Protein AF-A0A5A5T6P3-F1 (afdb_monomer)

Radius of gyration: 18.62 Å; Cα contacts (8 Å, |Δi|>4): 612; chains: 1; bounding box: 55×41×53 Å

Structure (mmCIF, N/CA/C/O backbone):
data_AF-A0A5A5T6P3-F1
#
_entry.id   AF-A0A5A5T6P3-F1
#
loop_
_atom_site.group_PDB
_atom_site.id
_atom_site.type_symbol
_atom_site.label_atom_id
_atom_site.label_alt_id
_atom_site.label_comp_id
_atom_site.label_asym_id
_atom_site.label_entity_id
_atom_site.label_seq_id
_atom_site.pdbx_PDB_ins_code
_atom_site.Cartn_x
_atom_site.Cartn_y
_atom_site.Cartn_z
_atom_site.occupancy
_atom_site.B_iso_or_equiv
_atom_site.auth_seq_id
_atom_site.auth_comp_id
_atom_site.auth_asym_id
_atom_site.auth_atom_id
_atom_site.pdbx_PDB_model_num
ATOM 1 N N . MET A 1 1 ? -34.343 -1.842 19.158 1.00 37.94 1 MET A N 1
ATOM 2 C CA . MET A 1 1 ? -33.139 -0.994 19.259 1.00 37.94 1 MET A CA 1
ATOM 3 C C . MET A 1 1 ? -31.953 -1.867 18.904 1.00 37.94 1 MET A C 1
ATOM 5 O O . MET A 1 1 ? -31.447 -2.575 19.762 1.00 37.94 1 MET A O 1
ATOM 9 N N . THR A 1 2 ? -31.594 -1.934 17.624 1.00 40.88 2 THR A N 1
ATOM 10 C CA . THR A 1 2 ? -30.352 -2.593 17.212 1.00 40.88 2 THR A CA 1
ATOM 11 C C . THR A 1 2 ? -29.213 -1.732 17.736 1.00 40.88 2 THR A C 1
ATOM 13 O O . THR A 1 2 ? -29.054 -0.588 17.324 1.00 40.88 2 THR A O 1
ATOM 16 N N . SER A 1 3 ? -28.491 -2.251 18.723 1.00 40.12 3 SER A N 1
ATOM 17 C CA . SER A 1 3 ? -27.231 -1.693 19.198 1.00 40.12 3 SER A CA 1
ATOM 18 C C . SER A 1 3 ? -26.258 -1.663 18.017 1.00 40.12 3 SER A C 1
ATOM 20 O O . SER A 1 3 ? -25.584 -2.658 17.759 1.00 40.12 3 SER A O 1
ATOM 22 N N . HIS A 1 4 ? -26.222 -0.573 17.249 1.00 56.44 4 HIS A N 1
ATOM 23 C CA . HIS A 1 4 ? -25.167 -0.364 16.264 1.00 56.44 4 HIS A CA 1
ATOM 24 C C . HIS A 1 4 ? -23.883 -0.101 17.039 1.00 56.44 4 HIS A C 1
ATOM 26 O O . HIS A 1 4 ? -23.640 1.012 17.502 1.00 56.44 4 HIS A O 1
ATOM 32 N N . MET A 1 5 ? -23.098 -1.161 17.240 1.00 64.12 5 MET A N 1
ATOM 33 C CA . MET A 1 5 ? -21.708 -0.994 17.638 1.00 64.12 5 MET A CA 1
ATOM 34 C C . MET A 1 5 ? -21.037 -0.082 16.602 1.00 64.12 5 MET A C 1
ATOM 36 O O . MET A 1 5 ? -21.328 -0.221 15.409 1.00 64.12 5 MET A O 1
ATOM 40 N N . PRO A 1 6 ? -20.193 0.870 17.032 1.00 75.31 6 PRO A N 1
ATOM 41 C CA . PRO A 1 6 ? -19.470 1.717 16.096 1.00 75.31 6 PRO A CA 1
ATOM 42 C C . PRO A 1 6 ? -18.642 0.844 15.137 1.00 75.31 6 PRO A C 1
ATOM 44 O O . PRO A 1 6 ? -18.196 -0.234 15.542 1.00 75.31 6 PRO A O 1
ATOM 47 N N . PRO A 1 7 ? -18.421 1.283 13.883 1.00 87.19 7 PRO A N 1
ATOM 48 C CA . PRO A 1 7 ? -17.611 0.526 12.937 1.00 87.19 7 PRO A CA 1
ATOM 49 C C . PRO A 1 7 ? -16.228 0.264 13.524 1.00 87.19 7 PRO A C 1
ATOM 51 O O . PRO A 1 7 ? -15.665 1.147 14.190 1.00 87.19 7 PRO A O 1
ATOM 54 N N . ARG A 1 8 ? -15.677 -0.918 13.232 1.00 94.69 8 ARG A N 1
ATOM 55 C CA . ARG A 1 8 ? -14.284 -1.237 13.549 1.00 94.69 8 ARG A CA 1
ATOM 56 C C . ARG A 1 8 ? -13.367 -0.219 12.883 1.00 94.69 8 ARG A C 1
ATOM 58 O O . ARG A 1 8 ? -13.641 0.207 11.763 1.00 94.69 8 ARG A O 1
ATOM 65 N N . LEU A 1 9 ? -12.282 0.135 13.552 1.00 97.81 9 LEU A N 1
ATOM 66 C CA . LEU A 1 9 ? -11.149 0.843 12.985 1.00 97.81 9 LEU A CA 1
ATOM 67 C C . LEU A 1 9 ? -10.056 -0.173 12.637 1.00 97.81 9 LEU A C 1
ATOM 69 O O . LEU A 1 9 ? -9.441 -0.758 13.532 1.00 97.81 9 LEU A O 1
ATOM 73 N N . ILE A 1 10 ? -9.816 -0.365 11.340 1.00 98.19 10 ILE A N 1
ATOM 74 C CA . ILE A 1 10 ? -8.764 -1.240 10.822 1.00 98.19 10 ILE A CA 1
ATOM 75 C C . ILE A 1 10 ? -7.684 -0.391 10.153 1.00 98.19 10 ILE A C 1
ATOM 77 O O . ILE A 1 10 ? -7.946 0.285 9.162 1.00 98.19 10 ILE A O 1
ATOM 81 N N . ASP A 1 11 ? -6.463 -0.458 10.679 1.00 98.25 11 ASP A N 1
ATOM 82 C CA . ASP A 1 11 ? -5.291 0.191 10.090 1.00 98.25 11 ASP A CA 1
ATOM 83 C C . ASP A 1 11 ? -4.689 -0.692 8.985 1.00 98.25 11 ASP A C 1
ATOM 85 O O . ASP A 1 11 ? -4.072 -1.719 9.271 1.00 98.25 11 ASP A O 1
ATOM 89 N N . PHE A 1 12 ? -4.896 -0.324 7.718 1.00 98.12 12 PHE A N 1
ATOM 90 C CA . PHE A 1 12 ? -4.436 -1.081 6.549 1.00 98.12 12 PHE A CA 1
ATOM 91 C C . PHE A 1 12 ? -2.919 -1.007 6.328 1.00 98.12 12 PHE A C 1
ATOM 93 O O . PHE A 1 12 ? -2.341 -1.897 5.709 1.00 98.12 12 PHE A O 1
ATOM 100 N N . HIS A 1 13 ? -2.260 0.047 6.806 1.00 97.38 13 HIS A N 1
ATOM 101 C CA . HIS A 1 13 ? -0.841 0.267 6.546 1.00 97.38 13 HIS A CA 1
ATOM 102 C C . HIS A 1 13 ? -0.091 0.307 7.866 1.00 97.38 13 HIS A C 1
ATOM 104 O O . HIS A 1 13 ? 0.065 1.361 8.482 1.00 97.38 13 HIS A O 1
ATOM 110 N N . SER A 1 14 ? 0.377 -0.860 8.301 1.00 95.12 14 SER A N 1
ATOM 111 C CA . SER A 1 14 ? 1.149 -0.975 9.525 1.00 95.12 14 SER A CA 1
ATOM 112 C C . SER A 1 14 ? 2.144 -2.133 9.476 1.00 95.12 14 SER A C 1
ATOM 114 O O . SER A 1 14 ? 1.905 -3.186 8.890 1.00 95.12 14 SER A O 1
ATOM 116 N N . HIS A 1 15 ? 3.280 -1.945 10.144 1.00 93.94 15 HIS A N 1
ATOM 117 C CA . HIS A 1 15 ? 4.427 -2.841 10.029 1.00 93.94 15 HIS A CA 1
ATOM 118 C C . HIS A 1 15 ? 4.704 -3.599 11.319 1.00 93.94 15 HIS A C 1
ATOM 120 O O . HIS A 1 15 ? 4.421 -3.127 12.425 1.00 93.94 15 HIS A O 1
ATOM 126 N N . TYR A 1 16 ? 5.258 -4.792 11.172 1.00 92.38 16 TYR A N 1
ATOM 127 C CA . TYR A 1 16 ? 5.824 -5.591 12.253 1.00 92.38 16 TYR A CA 1
ATOM 128 C C . TYR A 1 16 ? 6.929 -6.469 11.666 1.00 92.38 16 TYR A C 1
ATOM 130 O O . TYR A 1 16 ? 6.789 -6.933 10.536 1.00 92.38 16 TYR A O 1
ATOM 138 N N . TYR A 1 17 ? 7.997 -6.691 12.428 1.00 86.19 17 TYR A N 1
ATOM 139 C CA . TYR A 1 17 ? 9.078 -7.610 12.085 1.00 86.19 17 TYR A CA 1
ATOM 140 C C . TYR A 1 17 ? 9.363 -8.504 13.282 1.00 86.19 17 TYR A C 1
ATOM 142 O O . TYR A 1 17 ? 9.654 -8.002 14.355 1.00 86.19 17 TYR A O 1
ATOM 150 N N . ASP A 1 18 ? 9.327 -9.820 13.133 1.00 80.12 18 ASP A N 1
ATOM 151 C CA . ASP A 1 18 ? 9.833 -10.694 14.196 1.00 80.12 18 ASP A CA 1
ATOM 152 C C . ASP A 1 18 ? 11.352 -10.841 14.018 1.00 80.12 18 ASP A C 1
ATOM 154 O O . ASP A 1 18 ? 11.846 -11.109 12.918 1.00 80.12 18 ASP A O 1
ATOM 158 N N . GLU A 1 19 ? 12.111 -10.708 15.102 1.00 71.62 19 GLU A N 1
ATOM 159 C CA . GLU A 1 19 ? 13.571 -10.882 15.080 1.00 71.62 19 GLU A CA 1
ATOM 160 C C . GLU A 1 19 ? 13.987 -12.318 14.715 1.00 71.62 19 GLU A C 1
ATOM 162 O O . GLU A 1 19 ? 15.120 -12.563 14.304 1.00 71.62 19 GLU A O 1
ATOM 167 N N . GLY A 1 20 ? 13.071 -13.284 14.823 1.00 71.56 20 GLY A N 1
ATOM 168 C CA . GLY A 1 20 ? 13.250 -14.654 14.365 1.00 71.56 20 GLY A CA 1
ATOM 169 C C . GLY A 1 20 ? 13.017 -14.857 12.864 1.00 71.56 20 GLY A C 1
ATOM 170 O O . GLY A 1 20 ? 13.240 -15.976 12.374 1.00 71.56 20 GLY A O 1
ATOM 171 N N . TRP A 1 21 ? 12.559 -13.839 12.120 1.00 70.50 21 TRP A N 1
ATOM 172 C CA . TRP A 1 21 ? 12.280 -13.978 10.686 1.00 70.50 21 TRP A CA 1
ATOM 173 C C . TRP A 1 21 ? 13.539 -14.202 9.872 1.00 70.50 21 TRP A C 1
ATOM 175 O O . TRP A 1 21 ? 13.674 -15.192 9.151 1.00 70.50 21 TRP A O 1
ATOM 185 N N . LEU A 1 22 ? 14.507 -13.330 10.093 1.00 64.62 22 LEU A N 1
ATOM 186 C CA . LEU A 1 22 ? 15.854 -13.381 9.556 1.00 64.62 22 LEU A CA 1
ATOM 187 C C . LEU A 1 22 ? 16.783 -12.808 10.628 1.00 64.62 22 LEU A C 1
ATOM 189 O O . LEU A 1 22 ? 16.308 -12.076 11.493 1.00 64.62 22 LEU A O 1
ATOM 193 N N . PRO A 1 23 ? 18.100 -13.070 10.588 1.00 64.38 23 PRO A N 1
ATOM 194 C CA . PRO A 1 23 ? 19.049 -12.279 11.360 1.00 64.38 23 PRO A CA 1
ATOM 195 C C . PRO A 1 23 ? 19.108 -10.865 10.757 1.00 64.38 23 PRO A C 1
ATOM 197 O O . PRO A 1 23 ? 20.087 -10.504 10.111 1.00 64.38 23 PRO A O 1
ATOM 200 N N . ILE A 1 24 ? 18.027 -10.092 10.896 1.00 65.44 24 ILE A N 1
ATOM 201 C CA . ILE A 1 24 ? 17.966 -8.694 10.488 1.00 65.44 24 ILE A CA 1
ATOM 202 C C . ILE A 1 24 ? 18.669 -7.930 11.602 1.00 65.44 24 ILE A C 1
ATOM 204 O O . ILE A 1 24 ? 18.138 -7.862 12.715 1.00 65.44 24 ILE A O 1
ATOM 208 N N . PRO A 1 25 ? 19.882 -7.401 11.371 1.00 65.31 25 PRO A N 1
ATOM 209 C CA . PRO A 1 25 ? 20.496 -6.559 12.375 1.00 65.31 25 PRO A CA 1
ATOM 210 C C . PRO A 1 25 ? 19.582 -5.347 12.600 1.00 65.31 25 PRO A C 1
ATOM 212 O O . PRO A 1 25 ? 19.069 -4.794 11.621 1.00 65.31 25 PRO A O 1
ATOM 215 N N . PRO A 1 26 ? 19.394 -4.900 13.854 1.00 71.94 26 PRO A N 1
ATOM 216 C CA . PRO A 1 26 ? 18.682 -3.664 14.115 1.00 71.94 26 PRO A CA 1
ATOM 217 C C . PRO A 1 26 ? 19.263 -2.535 13.251 1.00 71.94 26 PRO A C 1
ATOM 219 O O . PRO A 1 26 ? 20.492 -2.388 13.191 1.00 71.94 26 PRO A O 1
ATOM 222 N N . PRO A 1 27 ? 18.421 -1.736 12.575 1.00 74.38 27 PRO A N 1
ATOM 223 C CA . PRO A 1 27 ? 18.893 -0.647 11.752 1.00 74.38 27 PRO A CA 1
ATOM 224 C C . PRO A 1 27 ? 19.671 0.329 12.629 1.00 74.38 27 PRO A C 1
ATOM 226 O O . PRO A 1 27 ? 19.186 0.808 13.655 1.00 74.38 27 PRO A O 1
ATOM 229 N N . LEU A 1 28 ? 20.904 0.616 12.223 1.00 67.88 28 LEU A N 1
ATOM 230 C CA . LEU A 1 28 ? 21.778 1.531 12.944 1.00 67.88 28 LEU A CA 1
ATOM 231 C C . LEU A 1 28 ? 21.428 2.991 12.612 1.00 67.88 28 LEU A C 1
ATOM 233 O O . LEU A 1 28 ? 20.961 3.315 11.518 1.00 67.88 28 LEU A O 1
ATOM 237 N N . GLY A 1 29 ? 21.714 3.898 13.547 1.00 72.75 29 GLY A N 1
ATOM 238 C CA . GLY A 1 29 ? 21.633 5.345 13.331 1.00 72.75 29 GLY A CA 1
ATOM 239 C C . GLY A 1 29 ? 20.343 5.999 13.834 1.00 72.75 29 GLY A C 1
ATOM 240 O O . GLY A 1 29 ? 19.756 5.579 14.825 1.00 72.75 29 GLY A O 1
ATOM 241 N N . THR A 1 30 ? 19.943 7.099 13.190 1.00 71.88 30 THR A N 1
ATOM 242 C CA . THR A 1 30 ? 18.867 8.000 13.655 1.00 71.88 30 THR A CA 1
ATOM 243 C C . THR A 1 30 ? 17.645 8.029 12.733 1.00 71.88 30 THR A C 1
ATOM 245 O O . THR A 1 30 ? 16.811 8.931 12.853 1.00 71.88 30 THR A O 1
ATOM 248 N N . SER A 1 31 ? 17.531 7.061 11.818 1.00 76.81 31 SER A N 1
ATOM 249 C CA . SER A 1 31 ? 16.391 6.942 10.905 1.00 76.81 31 SER A CA 1
ATOM 250 C C . SER A 1 31 ? 15.085 6.670 11.663 1.00 76.81 31 SER A C 1
ATOM 252 O O . SER A 1 31 ? 15.097 6.185 12.796 1.00 76.81 31 SER A O 1
ATOM 254 N N . ASN A 1 32 ? 13.938 6.956 11.036 1.00 80.00 32 ASN A N 1
ATOM 255 C CA . ASN A 1 32 ? 12.636 6.629 11.630 1.00 80.00 32 ASN A CA 1
ATOM 256 C C . ASN A 1 32 ? 12.500 5.120 11.883 1.00 80.00 32 ASN A C 1
ATOM 258 O O . ASN A 1 32 ? 12.009 4.733 12.936 1.00 80.00 32 ASN A O 1
ATOM 262 N N . LEU A 1 33 ? 13.019 4.282 10.978 1.00 82.25 33 LEU A N 1
ATOM 263 C CA . LEU A 1 33 ? 13.036 2.828 11.146 1.00 82.25 33 LEU A CA 1
ATOM 264 C C . LEU A 1 33 ? 13.859 2.405 12.375 1.00 82.25 33 LEU A C 1
ATOM 266 O O . LEU A 1 33 ? 13.379 1.620 13.183 1.00 82.25 33 LEU A O 1
ATOM 270 N N . ALA A 1 34 ? 15.056 2.975 12.565 1.00 83.69 34 ALA A N 1
ATOM 271 C CA . ALA A 1 34 ? 15.899 2.706 13.735 1.00 83.69 34 ALA A CA 1
ATOM 272 C C . ALA A 1 34 ? 15.213 3.106 15.050 1.00 83.69 34 ALA A C 1
ATOM 274 O O . ALA A 1 34 ? 15.263 2.372 16.032 1.00 83.69 34 ALA A O 1
ATOM 275 N N . ARG A 1 35 ? 14.520 4.252 15.065 1.00 86.31 35 ARG A N 1
ATOM 276 C CA . ARG A 1 35 ? 13.754 4.714 16.235 1.00 86.31 35 ARG A CA 1
ATOM 277 C C . ARG A 1 35 ? 12.534 3.843 16.522 1.00 86.31 35 ARG A C 1
ATOM 279 O O . ARG A 1 35 ? 12.199 3.645 17.684 1.00 86.31 35 ARG A O 1
ATOM 286 N N . ALA A 1 36 ? 11.877 3.355 15.474 1.00 8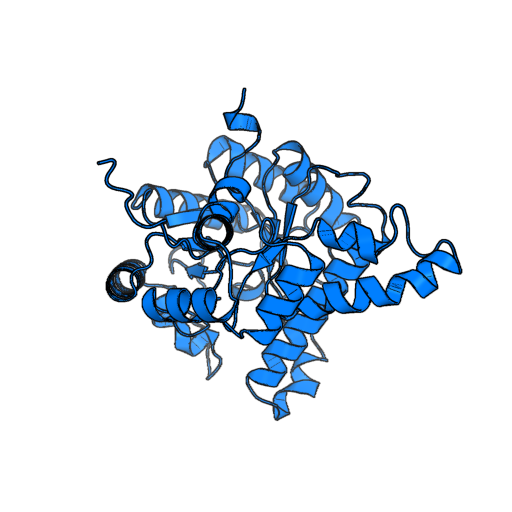9.19 36 ALA A N 1
ATOM 287 C CA . ALA A 1 36 ? 10.704 2.500 15.575 1.00 89.19 36 ALA A CA 1
ATOM 288 C C . ALA A 1 36 ? 11.054 1.044 15.911 1.00 89.19 36 ALA A C 1
ATOM 290 O O . ALA A 1 36 ? 10.168 0.318 16.350 1.00 89.19 36 ALA A O 1
ATOM 291 N N . TRP A 1 37 ? 12.316 0.625 15.738 1.00 89.19 37 TRP A N 1
ATOM 292 C CA . TRP A 1 37 ? 12.744 -0.771 15.859 1.00 89.19 37 TRP A CA 1
ATOM 293 C C . TRP A 1 37 ? 12.245 -1.491 17.122 1.00 89.19 37 TRP A C 1
ATOM 295 O O . TRP A 1 37 ? 11.656 -2.556 16.968 1.00 89.19 37 TRP A O 1
ATOM 305 N N . PRO A 1 38 ? 12.351 -0.916 18.341 1.00 90.12 38 PRO A N 1
ATOM 306 C CA . PRO A 1 38 ? 11.873 -1.599 19.546 1.00 90.12 38 PRO A CA 1
ATOM 307 C C . PRO A 1 38 ? 10.377 -1.926 19.514 1.00 90.12 38 PRO A C 1
ATOM 309 O O . PRO A 1 38 ? 9.959 -2.947 20.040 1.00 90.12 38 PRO A O 1
ATOM 312 N N . LEU A 1 39 ? 9.562 -1.062 18.900 1.00 92.06 39 LEU A N 1
ATOM 313 C CA . LEU A 1 39 ? 8.125 -1.292 18.761 1.00 92.06 39 LEU A CA 1
ATOM 314 C C . LEU A 1 39 ? 7.804 -2.124 17.516 1.00 92.06 39 LEU A C 1
ATOM 316 O O . LEU A 1 39 ? 6.808 -2.834 17.495 1.00 92.06 39 LEU A O 1
ATOM 320 N N . LEU A 1 40 ? 8.633 -2.054 16.474 1.00 91.00 40 LEU A N 1
ATOM 321 C CA . LEU A 1 40 ? 8.507 -2.880 15.275 1.00 91.00 40 LEU A CA 1
ATOM 322 C C . LEU A 1 40 ? 8.665 -4.368 15.565 1.00 91.00 40 LEU A C 1
ATOM 324 O O . LEU A 1 40 ? 8.060 -5.153 14.842 1.00 91.00 40 LEU A O 1
ATOM 328 N N . THR A 1 41 ? 9.443 -4.728 16.587 1.00 91.38 41 THR A N 1
ATOM 329 C CA . THR A 1 41 ? 9.732 -6.123 16.930 1.00 91.38 41 THR A CA 1
ATOM 330 C C . THR A 1 41 ? 8.973 -6.667 18.137 1.00 91.38 41 THR A C 1
ATOM 332 O O . THR A 1 41 ? 9.031 -7.865 18.416 1.00 91.38 41 THR A O 1
ATOM 335 N N . ASP A 1 42 ? 8.153 -5.840 18.788 1.00 93.62 42 ASP A N 1
ATOM 336 C CA . ASP A 1 42 ? 7.360 -6.216 19.962 1.00 93.62 42 ASP A CA 1
ATOM 337 C C . ASP A 1 42 ? 5.851 -6.169 19.666 1.00 93.62 42 ASP A C 1
ATOM 339 O O . ASP A 1 42 ? 5.208 -5.117 19.727 1.00 93.62 42 ASP A O 1
ATOM 343 N N . ILE A 1 43 ? 5.270 -7.329 19.337 1.00 94.88 43 ILE A N 1
ATOM 344 C CA . ILE A 1 43 ? 3.848 -7.415 18.981 1.00 94.88 43 ILE A CA 1
ATOM 345 C C . ILE A 1 43 ? 2.932 -7.165 20.183 1.00 94.88 43 ILE A C 1
ATOM 347 O O . ILE A 1 43 ? 1.863 -6.585 20.019 1.00 94.88 43 ILE A O 1
ATOM 351 N N . GLU A 1 44 ? 3.347 -7.537 21.394 1.00 95.94 44 GLU A N 1
ATOM 352 C CA . GLU A 1 44 ? 2.551 -7.316 22.604 1.00 95.94 44 GLU A CA 1
ATOM 353 C C . GLU A 1 44 ? 2.474 -5.824 22.929 1.00 95.94 44 GLU A C 1
ATOM 355 O O . GLU A 1 44 ? 1.393 -5.294 23.197 1.00 95.94 44 GLU A O 1
ATOM 360 N N . ALA A 1 45 ? 3.604 -5.114 22.830 1.00 96.50 45 ALA A N 1
ATOM 361 C CA . ALA A 1 45 ? 3.632 -3.663 22.972 1.00 96.50 45 ALA A CA 1
ATOM 362 C C . ALA A 1 45 ? 2.779 -2.978 21.897 1.00 96.50 45 ALA A C 1
ATOM 364 O O . ALA A 1 45 ? 2.080 -2.003 22.195 1.00 96.50 45 ALA A O 1
ATOM 365 N N . GLN A 1 46 ? 2.784 -3.498 20.665 1.00 97.12 46 GLN A N 1
ATOM 366 C CA . GLN A 1 46 ? 1.900 -2.999 19.620 1.00 97.12 46 GLN A CA 1
ATOM 367 C C . GLN A 1 46 ? 0.417 -3.211 19.967 1.00 97.12 46 GLN A C 1
ATOM 369 O O . GLN A 1 46 ? -0.361 -2.257 19.927 1.00 97.12 46 GLN A O 1
ATOM 374 N N . LEU A 1 47 ? 0.016 -4.420 20.361 1.00 97.62 47 LEU A N 1
ATOM 375 C CA . LEU A 1 47 ? -1.370 -4.724 20.733 1.00 97.62 47 LEU A CA 1
ATOM 376 C C . LEU A 1 47 ? -1.845 -3.863 21.916 1.00 97.62 47 LEU A C 1
ATOM 378 O O . LEU A 1 47 ? -2.952 -3.322 21.879 1.00 97.62 47 LEU A O 1
ATOM 382 N N . ALA A 1 48 ? -0.995 -3.655 22.925 1.00 97.88 48 ALA A N 1
ATOM 383 C CA . ALA A 1 48 ? -1.291 -2.771 24.051 1.00 97.88 48 ALA A CA 1
ATOM 384 C C . ALA A 1 48 ? -1.466 -1.304 23.613 1.00 97.88 48 ALA A C 1
ATOM 386 O O . ALA A 1 48 ? -2.388 -0.622 24.066 1.00 97.88 48 ALA A O 1
ATOM 387 N N . ALA A 1 49 ? -0.619 -0.810 22.704 1.00 97.75 49 ALA A N 1
ATOM 388 C CA . ALA A 1 49 ? -0.745 0.540 22.158 1.00 97.75 49 ALA A CA 1
ATOM 389 C C . ALA A 1 49 ? -2.014 0.708 21.304 1.00 97.75 49 ALA A C 1
ATOM 391 O O . ALA A 1 49 ? -2.681 1.740 21.403 1.00 97.75 49 ALA A O 1
ATOM 392 N N . MET A 1 50 ? -2.374 -0.304 20.508 1.00 98.00 50 MET A N 1
ATOM 393 C CA . MET A 1 50 ? -3.615 -0.335 19.726 1.00 98.00 50 MET A CA 1
ATOM 394 C C . MET A 1 50 ? -4.849 -0.264 20.626 1.00 98.00 50 MET A C 1
ATOM 396 O O . MET A 1 50 ? -5.768 0.494 20.327 1.00 98.00 50 MET A O 1
ATOM 400 N N . GLU A 1 51 ? -4.853 -0.998 21.741 1.00 97.75 51 GLU A N 1
ATOM 401 C CA . GLU A 1 51 ? -5.936 -0.966 22.728 1.00 97.75 51 GLU A CA 1
ATOM 402 C C . GLU A 1 51 ? -6.153 0.449 23.280 1.00 97.75 51 GLU A C 1
ATOM 404 O O . GLU A 1 51 ? -7.260 0.984 23.235 1.00 97.75 51 GLU A O 1
ATOM 409 N N . VAL A 1 52 ? -5.075 1.110 23.713 1.00 97.81 52 VAL A N 1
ATOM 410 C CA . VAL A 1 52 ? -5.130 2.493 24.215 1.00 97.81 52 VAL A CA 1
ATOM 411 C C . VAL A 1 52 ? -5.557 3.477 23.121 1.00 97.81 52 VAL A C 1
ATOM 413 O O . VAL A 1 52 ? -6.258 4.454 23.394 1.00 97.81 52 VAL A O 1
ATOM 416 N N . ALA A 1 53 ? -5.139 3.242 21.876 1.00 97.62 53 ALA A N 1
ATOM 417 C CA . ALA A 1 53 ? -5.476 4.090 20.741 1.00 97.62 53 ALA A CA 1
ATOM 418 C C . ALA A 1 53 ? -6.897 3.862 20.201 1.00 97.62 53 ALA A C 1
ATOM 420 O O . ALA A 1 53 ? -7.375 4.709 19.445 1.00 97.62 53 ALA A O 1
ATOM 421 N N . GLY A 1 54 ? -7.576 2.775 20.580 1.00 97.56 54 GLY A N 1
ATOM 422 C CA . GLY A 1 54 ? -8.877 2.385 20.032 1.00 97.56 54 GLY A CA 1
ATOM 423 C C . GLY A 1 54 ? -8.799 1.835 18.603 1.00 97.56 54 GLY A C 1
ATOM 424 O O . GLY A 1 54 ? -9.697 2.091 17.805 1.00 97.56 54 GLY A O 1
ATOM 425 N N . ILE A 1 55 ? -7.705 1.147 18.261 1.00 98.19 55 ILE A N 1
ATOM 426 C CA . ILE A 1 55 ? -7.517 0.467 16.972 1.00 98.19 55 ILE A CA 1
ATOM 427 C C . ILE A 1 55 ? -7.931 -1.000 17.134 1.00 98.19 55 ILE A C 1
ATOM 429 O O . ILE A 1 55 ? -7.301 -1.766 17.874 1.00 98.19 55 ILE A O 1
ATOM 433 N N . ASP A 1 56 ? -8.985 -1.397 16.425 1.00 98.19 56 ASP A N 1
ATOM 434 C CA . ASP A 1 56 ? -9.579 -2.728 16.549 1.00 98.19 56 ASP A CA 1
ATOM 435 C C . ASP A 1 56 ? -8.720 -3.795 15.870 1.00 98.19 56 ASP A C 1
ATOM 437 O O . ASP A 1 56 ? -8.541 -4.880 16.418 1.00 98.19 56 ASP A O 1
ATOM 441 N N . ALA A 1 57 ? -8.152 -3.498 14.701 1.00 98.00 57 ALA A N 1
ATOM 442 C CA . ALA A 1 57 ? -7.206 -4.386 14.033 1.00 98.00 57 ALA A CA 1
ATOM 443 C C . ALA A 1 57 ? -6.195 -3.625 13.175 1.00 98.00 57 ALA A C 1
ATOM 445 O O . ALA A 1 57 ? -6.397 -2.462 12.828 1.00 98.00 57 ALA A O 1
ATOM 446 N N . LYS A 1 58 ? -5.114 -4.309 12.804 1.00 97.62 58 LYS A N 1
ATOM 447 C CA . LYS A 1 58 ? -4.153 -3.832 11.810 1.00 97.62 58 LYS A CA 1
ATOM 448 C C . LYS A 1 58 ? -3.865 -4.899 10.768 1.00 97.62 58 LYS A C 1
ATOM 450 O O . LYS A 1 58 ? -3.866 -6.092 11.074 1.00 97.62 58 LYS A O 1
ATOM 455 N N . VAL A 1 59 ? -3.574 -4.457 9.554 1.00 97.94 59 VAL A N 1
ATOM 456 C CA . VAL A 1 59 ? -2.964 -5.283 8.520 1.00 97.94 59 VAL A CA 1
ATOM 457 C C . VAL A 1 59 ? -1.457 -5.243 8.732 1.00 97.94 59 VAL A C 1
ATOM 459 O O . VAL A 1 59 ? -0.852 -4.177 8.773 1.00 97.94 59 VAL A O 1
ATOM 462 N N . VAL A 1 60 ? -0.868 -6.414 8.936 1.00 94.62 60 VAL A N 1
ATOM 463 C CA . VAL A 1 60 ? 0.564 -6.621 9.107 1.00 94.62 60 VAL A CA 1
ATOM 464 C C . VAL A 1 60 ? 1.193 -6.773 7.730 1.00 94.62 60 VAL A C 1
ATOM 466 O O . VAL A 1 60 ? 0.874 -7.713 6.999 1.00 94.62 60 VAL A O 1
ATOM 469 N N . SER A 1 61 ? 2.116 -5.868 7.415 1.00 89.56 61 SER A N 1
ATOM 470 C CA . SER A 1 61 ? 3.015 -5.963 6.266 1.00 89.56 61 SER A CA 1
ATOM 471 C C . SER A 1 61 ? 4.481 -5.899 6.689 1.00 89.56 61 SER A C 1
ATOM 473 O O . SER A 1 61 ? 4.821 -5.267 7.690 1.00 89.56 61 SER A O 1
ATOM 475 N N . ALA A 1 62 ? 5.354 -6.522 5.895 1.00 89.19 62 ALA A N 1
ATOM 476 C CA . ALA A 1 62 ? 6.802 -6.488 6.084 1.00 89.19 62 ALA A CA 1
ATOM 477 C C . ALA A 1 62 ? 7.521 -6.312 4.732 1.00 89.19 62 ALA A C 1
ATOM 479 O O . ALA A 1 62 ? 8.020 -7.291 4.184 1.00 89.19 62 ALA A O 1
ATOM 480 N N . PRO A 1 63 ? 7.521 -5.103 4.145 1.00 88.12 63 PRO A N 1
ATOM 481 C CA . PRO A 1 63 ? 8.050 -4.856 2.800 1.00 88.12 63 PRO A CA 1
ATOM 482 C C . PRO A 1 63 ? 9.510 -5.305 2.627 1.00 88.12 63 PRO A C 1
ATOM 484 O O . PRO A 1 63 ? 10.307 -5.211 3.553 1.00 88.12 63 PRO A O 1
ATOM 487 N N . VAL A 1 64 ? 9.902 -5.752 1.432 1.00 86.38 64 VAL A N 1
ATOM 488 C CA . VAL A 1 64 ? 11.264 -6.278 1.196 1.00 86.38 64 VAL A CA 1
ATOM 489 C C . VAL A 1 64 ? 12.329 -5.192 1.404 1.00 86.38 64 VAL A C 1
ATOM 491 O O . VAL A 1 64 ? 13.360 -5.443 2.031 1.00 86.38 64 VAL A O 1
ATOM 494 N N . SER A 1 65 ? 12.043 -3.963 0.973 1.00 84.38 65 SER A N 1
ATOM 495 C CA . SER A 1 65 ? 12.918 -2.788 1.076 1.00 84.38 65 SER A CA 1
ATOM 496 C C . SER A 1 65 ? 13.213 -2.303 2.498 1.00 84.38 65 SER A C 1
ATOM 498 O O . SER A 1 65 ? 14.034 -1.399 2.686 1.00 84.38 65 SER A O 1
ATOM 500 N N . THR A 1 66 ? 12.544 -2.851 3.512 1.00 81.75 66 THR A N 1
ATOM 501 C CA . THR A 1 66 ? 12.872 -2.593 4.922 1.00 81.75 66 THR A CA 1
ATOM 502 C C . THR A 1 66 ? 13.798 -3.658 5.508 1.00 81.75 66 THR A C 1
ATOM 504 O O . THR A 1 66 ? 14.349 -3.448 6.588 1.00 81.75 66 THR A O 1
ATOM 507 N N . ILE A 1 67 ? 14.000 -4.762 4.783 1.00 79.25 67 ILE A N 1
ATOM 508 C CA . ILE A 1 67 ? 14.867 -5.882 5.153 1.00 79.25 67 ILE A CA 1
ATOM 509 C C . ILE A 1 67 ? 16.201 -5.797 4.405 1.00 79.25 67 ILE A C 1
ATOM 511 O O . ILE A 1 67 ? 17.259 -5.946 5.014 1.00 79.25 67 ILE A O 1
ATOM 515 N N . VAL A 1 68 ? 16.154 -5.534 3.096 1.00 79.00 68 VAL A N 1
ATOM 516 C CA . VAL A 1 68 ? 17.331 -5.384 2.226 1.00 79.00 68 VAL A CA 1
ATOM 517 C C . VAL A 1 68 ? 17.262 -4.102 1.406 1.00 79.00 68 VAL A C 1
ATOM 519 O O . VAL A 1 68 ? 16.221 -3.453 1.305 1.00 79.00 68 VAL A O 1
ATOM 522 N N . SER A 1 69 ? 18.392 -3.718 0.811 1.00 79.44 69 SER A N 1
ATOM 523 C CA . SER A 1 69 ? 18.438 -2.582 -0.108 1.00 79.44 69 SER A CA 1
ATOM 524 C C . SER A 1 69 ? 17.520 -2.818 -1.324 1.00 79.44 69 SER A C 1
ATOM 526 O O . SER A 1 69 ? 17.482 -3.941 -1.823 1.00 79.44 69 SER A O 1
ATOM 528 N N . PRO A 1 70 ? 16.859 -1.789 -1.896 1.00 75.56 70 PRO A N 1
ATOM 529 C CA . PRO A 1 70 ? 16.000 -1.919 -3.089 1.00 75.56 70 PRO A CA 1
ATOM 530 C C . PRO A 1 70 ? 16.703 -2.383 -4.384 1.00 75.56 70 PRO A C 1
ATOM 532 O O . PRO A 1 70 ? 16.108 -2.382 -5.458 1.00 75.56 70 PRO A O 1
ATOM 535 N N . VAL A 1 71 ? 17.987 -2.730 -4.327 1.00 79.31 71 VAL A N 1
ATOM 536 C CA . VAL A 1 71 ? 18.747 -3.327 -5.440 1.00 79.31 71 VAL A CA 1
ATOM 537 C C . VAL A 1 71 ? 19.105 -4.793 -5.185 1.00 79.31 71 VAL A C 1
ATOM 539 O O . VAL A 1 71 ? 19.687 -5.442 -6.050 1.00 79.31 71 VAL A O 1
ATOM 542 N N . GLU A 1 72 ? 18.780 -5.311 -4.003 1.00 82.00 72 GLU A N 1
ATOM 543 C CA . GLU A 1 72 ? 19.059 -6.679 -3.583 1.00 82.00 72 GLU A CA 1
ATOM 544 C C . GLU A 1 72 ? 17.795 -7.531 -3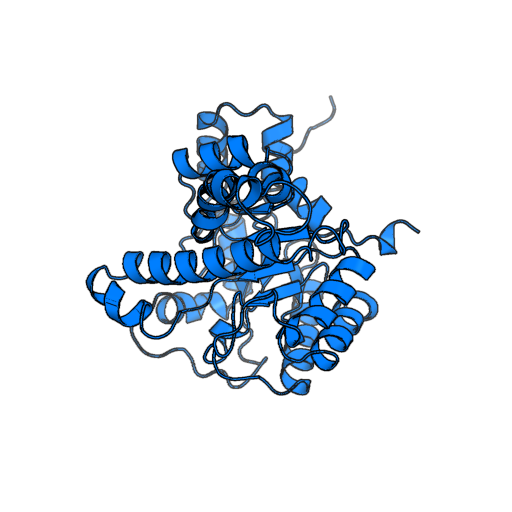.669 1.00 82.00 72 GLU A C 1
ATOM 546 O O . GLU A 1 72 ? 16.692 -7.066 -3.378 1.00 82.00 72 GLU A O 1
ATOM 551 N N . GLN A 1 73 ? 17.976 -8.801 -4.033 1.00 84.44 73 GLN A N 1
ATOM 552 C CA . GLN A 1 73 ? 16.921 -9.809 -4.035 1.00 84.44 73 GLN A CA 1
ATOM 553 C C . GLN A 1 73 ? 17.160 -10.801 -2.903 1.00 84.44 73 GLN A C 1
ATOM 555 O O . GLN A 1 73 ? 18.237 -11.394 -2.792 1.00 84.44 73 GLN A O 1
ATOM 560 N N . LEU A 1 74 ? 16.138 -11.011 -2.074 1.00 84.88 74 LEU A N 1
ATOM 561 C CA . LEU A 1 74 ? 16.163 -12.072 -1.075 1.00 84.88 74 LEU A CA 1
ATOM 562 C C . LEU A 1 74 ? 15.980 -13.434 -1.761 1.00 84.88 74 LEU A C 1
ATOM 564 O O . LEU A 1 74 ? 15.103 -13.569 -2.612 1.00 84.88 74 LEU A O 1
ATOM 568 N N . PRO A 1 75 ? 16.738 -14.477 -1.386 1.00 88.94 75 PRO A N 1
ATOM 569 C CA . PRO A 1 75 ? 16.464 -15.833 -1.845 1.00 88.94 75 PRO A CA 1
ATOM 570 C C . PRO A 1 75 ? 15.000 -16.239 -1.576 1.00 88.94 75 PRO A C 1
ATOM 572 O O . PRO A 1 75 ? 14.507 -15.954 -0.482 1.00 88.94 75 PRO A O 1
ATOM 575 N N . PRO A 1 76 ? 14.327 -16.969 -2.491 1.00 90.50 76 PRO A N 1
ATOM 576 C CA . PRO A 1 76 ? 12.924 -17.369 -2.324 1.00 90.50 76 PRO A CA 1
ATOM 577 C C . PRO A 1 76 ? 12.610 -18.039 -0.979 1.00 90.50 76 PRO A C 1
ATOM 579 O O . PRO A 1 76 ? 11.602 -17.731 -0.358 1.00 90.50 76 PRO A O 1
ATOM 582 N N . ILE A 1 77 ? 13.526 -18.867 -0.466 1.00 90.69 77 ILE A N 1
ATOM 583 C CA . ILE A 1 77 ? 13.372 -19.541 0.833 1.00 90.69 77 ILE A CA 1
ATOM 584 C C . ILE A 1 77 ? 13.245 -18.569 2.018 1.00 90.69 77 ILE A C 1
ATOM 586 O O . ILE A 1 77 ? 12.613 -18.885 3.023 1.00 90.69 77 ILE A O 1
ATOM 590 N N . LEU A 1 78 ? 13.850 -17.381 1.928 1.00 88.44 78 LEU A N 1
ATOM 591 C CA . LEU A 1 78 ? 13.707 -16.358 2.962 1.00 88.44 78 LEU A CA 1
ATOM 592 C C . LEU A 1 78 ? 12.341 -15.676 2.865 1.00 88.44 78 LEU A C 1
ATOM 594 O O . LEU A 1 78 ? 11.753 -15.377 3.899 1.00 88.44 78 LEU A O 1
ATOM 598 N N . MET A 1 79 ? 11.822 -15.493 1.647 1.00 90.12 79 MET A N 1
ATOM 599 C CA . MET A 1 79 ? 10.463 -14.995 1.418 1.00 90.12 79 MET A CA 1
ATOM 600 C C . MET A 1 79 ? 9.421 -15.952 2.000 1.00 90.12 79 MET A C 1
ATOM 602 O O . MET A 1 79 ? 8.561 -15.539 2.775 1.00 90.12 79 MET A O 1
ATOM 606 N N . GLU A 1 80 ? 9.565 -17.244 1.693 1.00 93.50 80 GLU A N 1
ATOM 607 C CA . GLU A 1 80 ? 8.708 -18.311 2.213 1.00 93.50 80 GLU A CA 1
ATOM 608 C C . GLU A 1 80 ? 8.672 -18.301 3.744 1.00 93.50 80 GLU A C 1
ATOM 610 O O . GLU A 1 80 ? 7.600 -18.300 4.353 1.00 93.50 80 GLU A O 1
ATOM 615 N N . ARG A 1 81 ? 9.853 -18.205 4.367 1.00 92.06 81 ARG A N 1
ATOM 616 C CA . ARG A 1 81 ? 10.001 -18.162 5.822 1.00 92.06 81 ARG A CA 1
ATOM 617 C C . ARG A 1 81 ? 9.326 -16.940 6.449 1.00 92.06 81 ARG A C 1
ATOM 619 O O . ARG A 1 81 ? 8.610 -17.106 7.434 1.00 92.06 81 ARG A O 1
ATOM 626 N N . ILE A 1 82 ? 9.518 -15.744 5.883 1.00 92.06 82 ILE A N 1
ATOM 627 C CA . ILE A 1 82 ? 8.846 -14.521 6.356 1.00 92.06 82 ILE A CA 1
ATOM 628 C C . ILE A 1 82 ? 7.327 -14.729 6.342 1.00 92.06 82 ILE A C 1
ATOM 630 O O . ILE A 1 82 ? 6.660 -14.490 7.348 1.00 92.06 82 ILE A O 1
ATOM 634 N N . ASN A 1 83 ? 6.781 -15.243 5.238 1.00 95.62 83 ASN A N 1
ATOM 635 C CA . ASN A 1 83 ? 5.342 -15.449 5.095 1.00 95.62 83 ASN A CA 1
ATOM 636 C C . ASN A 1 83 ? 4.792 -16.524 6.044 1.00 95.62 83 ASN A C 1
ATOM 638 O O . ASN A 1 83 ? 3.729 -16.317 6.632 1.00 95.62 83 ASN A O 1
ATOM 642 N N . ASP A 1 84 ? 5.523 -17.619 6.278 1.00 95.25 84 ASP A N 1
ATOM 643 C CA . ASP A 1 84 ? 5.149 -18.640 7.272 1.00 95.25 84 ASP A CA 1
ATOM 644 C C . ASP A 1 84 ? 5.018 -18.040 8.677 1.00 95.25 84 ASP A C 1
ATOM 646 O O . ASP A 1 84 ? 4.146 -18.408 9.474 1.00 95.25 84 ASP A O 1
ATOM 650 N N . GLN A 1 85 ? 5.887 -17.089 9.000 1.00 92.88 85 GLN A N 1
ATOM 651 C CA . GLN A 1 85 ? 5.912 -16.487 10.319 1.00 92.88 85 GLN A CA 1
ATOM 652 C C . GLN A 1 85 ? 4.902 -15.345 10.463 1.00 92.88 85 GLN A C 1
ATOM 654 O O . GLN A 1 85 ? 4.327 -15.212 11.545 1.00 92.88 85 GLN A O 1
ATOM 659 N N . ILE A 1 86 ? 4.600 -14.596 9.393 1.00 95.00 86 ILE A N 1
ATOM 660 C CA . ILE A 1 86 ? 3.424 -13.709 9.346 1.00 95.00 86 ILE A CA 1
ATOM 661 C C . ILE A 1 86 ? 2.157 -14.540 9.581 1.00 95.00 86 ILE A C 1
ATOM 663 O O . ILE A 1 86 ? 1.360 -14.196 10.452 1.00 95.00 86 ILE A O 1
ATOM 667 N N . ALA A 1 87 ? 2.001 -15.673 8.888 1.00 96.00 87 ALA A N 1
ATOM 668 C CA . ALA A 1 87 ? 0.860 -16.572 9.068 1.00 96.00 87 ALA A CA 1
ATOM 669 C C . ALA A 1 87 ? 0.757 -17.098 10.514 1.00 96.00 87 ALA A C 1
ATOM 671 O O . ALA A 1 87 ? -0.307 -17.065 11.134 1.00 96.00 87 ALA A O 1
ATOM 672 N N . THR A 1 88 ? 1.889 -17.496 11.101 1.00 95.19 88 THR A N 1
ATOM 673 C CA . THR A 1 88 ? 1.972 -17.920 12.509 1.00 95.19 88 THR A CA 1
ATOM 674 C C . THR A 1 88 ? 1.620 -16.790 13.482 1.00 95.19 88 THR A C 1
ATOM 676 O O . THR A 1 88 ? 1.033 -17.031 14.537 1.00 95.19 88 THR A O 1
ATOM 679 N N . LEU A 1 89 ? 1.996 -15.547 13.178 1.00 94.50 89 LEU A N 1
ATOM 680 C CA . LEU A 1 89 ? 1.672 -14.383 13.999 1.00 94.50 89 LEU A CA 1
ATOM 681 C C . LEU A 1 89 ? 0.173 -14.078 13.973 1.00 94.50 89 LEU A C 1
ATOM 683 O O . LEU A 1 89 ? -0.433 -13.947 15.034 1.00 94.50 89 LEU A O 1
ATOM 687 N N . ILE A 1 90 ? -0.437 -13.997 12.789 1.00 95.38 90 ILE A N 1
ATOM 688 C CA . ILE A 1 90 ? -1.864 -13.663 12.683 1.00 95.38 90 ILE A CA 1
ATOM 689 C C . ILE A 1 90 ? -2.749 -14.757 13.289 1.00 95.38 90 ILE A C 1
ATOM 691 O O . ILE A 1 90 ? -3.768 -14.445 13.897 1.00 95.38 90 ILE A O 1
ATOM 695 N N . ALA A 1 91 ? -2.323 -16.025 13.237 1.00 96.12 91 ALA A N 1
ATOM 696 C CA . ALA A 1 91 ? -3.028 -17.129 13.885 1.00 96.12 91 ALA A CA 1
ATOM 697 C C . ALA A 1 91 ? -3.063 -17.009 15.422 1.00 96.12 91 ALA A C 1
ATOM 699 O O . ALA A 1 91 ? -3.970 -17.550 16.054 1.00 96.12 91 ALA A O 1
ATOM 700 N N . ARG A 1 92 ? -2.108 -16.289 16.035 1.00 96.06 92 ARG A N 1
ATOM 701 C CA . ARG A 1 92 ? -2.108 -16.009 17.483 1.00 96.06 92 ARG A CA 1
ATOM 702 C C . ARG A 1 92 ? -3.143 -14.948 17.872 1.00 96.06 92 ARG A C 1
ATOM 704 O O . ARG A 1 92 ? -3.677 -15.014 18.976 1.00 96.06 92 ARG A O 1
ATOM 711 N N . TYR A 1 93 ? -3.456 -14.013 16.971 1.00 96.88 93 TYR A N 1
ATOM 712 C CA . TYR A 1 93 ? -4.338 -12.867 17.233 1.00 96.88 93 TYR A CA 1
ATOM 713 C C . TYR A 1 93 ? -5.313 -12.589 16.069 1.00 96.88 93 TYR A C 1
ATOM 715 O O . TYR A 1 93 ? -5.336 -11.469 15.555 1.00 96.88 93 TYR A O 1
ATOM 723 N N . PRO A 1 94 ? -6.148 -13.559 15.651 1.00 95.00 94 PRO A N 1
ATOM 724 C CA . PRO A 1 94 ? -6.891 -13.496 14.383 1.00 95.00 94 PRO A CA 1
ATOM 725 C C . PRO A 1 94 ? -7.905 -12.345 14.295 1.00 95.00 94 PRO A C 1
ATOM 727 O O . PRO A 1 94 ? -8.212 -11.870 13.206 1.00 95.00 94 PRO A O 1
ATOM 730 N N . GLU A 1 95 ? -8.400 -11.862 15.436 1.00 95.06 95 GLU A N 1
ATOM 731 C CA . GLU A 1 95 ? -9.321 -10.720 15.492 1.00 95.06 95 GLU A CA 1
ATOM 732 C C . GLU A 1 95 ? -8.603 -9.365 15.437 1.00 95.06 95 GLU A C 1
ATOM 734 O O . GLU A 1 95 ? -9.226 -8.359 15.108 1.00 95.06 95 GLU A O 1
ATOM 739 N N . ARG A 1 96 ? -7.307 -9.309 15.771 1.00 97.62 96 ARG A N 1
ATOM 740 C CA . ARG A 1 96 ? -6.533 -8.059 15.902 1.00 97.62 96 ARG A CA 1
ATOM 741 C C . ARG A 1 96 ? -5.503 -7.878 14.791 1.00 97.62 96 ARG A C 1
ATOM 743 O O . ARG A 1 96 ? -5.166 -6.743 14.460 1.00 97.62 96 ARG A O 1
ATOM 750 N N . LEU A 1 97 ? -4.997 -8.972 14.229 1.00 97.31 97 LEU A N 1
ATOM 751 C CA . LEU A 1 97 ? -3.956 -8.972 13.210 1.00 97.31 97 LEU A CA 1
ATOM 752 C C . LEU A 1 97 ? -4.471 -9.647 11.943 1.00 97.31 97 LEU A C 1
ATOM 754 O O . LEU A 1 97 ? -4.805 -10.829 11.931 1.00 97.31 97 LEU A O 1
ATOM 758 N N . LEU A 1 98 ? -4.493 -8.876 10.866 1.00 96.06 98 LEU A N 1
ATOM 759 C CA . LEU A 1 98 ? -4.771 -9.332 9.512 1.00 96.06 98 LEU A CA 1
ATOM 760 C C . LEU A 1 98 ? -3.433 -9.389 8.768 1.00 96.06 98 LEU A C 1
ATOM 762 O O . LEU A 1 98 ? -2.573 -8.554 9.021 1.00 96.06 98 LEU A O 1
ATOM 766 N N . GLY A 1 99 ? -3.213 -10.361 7.886 1.00 95.00 99 GLY A N 1
ATOM 767 C CA . GLY A 1 99 ? -1.901 -10.561 7.256 1.00 95.00 99 GLY A CA 1
ATOM 768 C C . GLY A 1 99 ? -1.951 -10.470 5.741 1.00 95.00 99 GLY A C 1
ATOM 769 O O . GLY A 1 99 ? -2.818 -11.085 5.115 1.00 95.00 99 GLY A O 1
ATOM 770 N N . ILE A 1 100 ? -0.985 -9.756 5.166 1.00 98.00 100 ILE A N 1
ATOM 771 C CA . ILE A 1 100 ? -0.663 -9.809 3.738 1.00 98.00 100 ILE A CA 1
ATOM 772 C C . ILE A 1 100 ? 0.759 -10.342 3.554 1.00 98.00 100 ILE A C 1
ATOM 774 O O . ILE A 1 100 ? 1.629 -10.105 4.388 1.00 98.00 100 ILE A O 1
ATOM 778 N N . ALA A 1 101 ? 0.985 -11.092 2.481 1.00 97.44 101 ALA A N 1
ATOM 779 C CA . ALA A 1 101 ? 2.265 -11.734 2.216 1.00 97.44 101 ALA A CA 1
ATOM 780 C C . ALA A 1 101 ? 3.301 -10.728 1.718 1.00 97.44 101 ALA A C 1
ATOM 782 O O . ALA A 1 101 ? 3.007 -9.911 0.849 1.00 97.44 101 ALA A O 1
ATOM 783 N N . THR A 1 102 ? 4.529 -10.819 2.207 1.00 96.06 102 THR A N 1
ATOM 784 C CA . THR A 1 102 ? 5.664 -10.117 1.613 1.00 96.06 102 THR A CA 1
ATOM 785 C C . THR A 1 102 ? 6.075 -10.840 0.340 1.00 96.06 102 THR A C 1
ATOM 787 O O . THR A 1 102 ? 6.271 -12.055 0.353 1.00 96.06 102 THR A O 1
ATOM 790 N N . ILE A 1 103 ? 6.189 -10.101 -0.765 1.00 97.25 103 ILE A N 1
ATOM 791 C CA . ILE A 1 103 ? 6.553 -10.646 -2.072 1.00 97.25 103 ILE A CA 1
ATOM 792 C C . ILE A 1 103 ? 7.557 -9.715 -2.752 1.00 97.25 103 ILE A C 1
ATOM 794 O O . ILE A 1 103 ? 7.310 -8.521 -2.922 1.00 97.25 103 ILE A O 1
ATOM 798 N N . ASP A 1 104 ? 8.672 -10.276 -3.214 1.00 96.19 104 ASP A N 1
ATOM 799 C CA . ASP A 1 104 ? 9.544 -9.603 -4.176 1.00 96.19 104 ASP A CA 1
ATOM 800 C C . ASP A 1 104 ? 8.961 -9.792 -5.580 1.00 96.19 104 ASP A C 1
ATOM 802 O O . ASP A 1 104 ? 9.119 -10.847 -6.196 1.00 96.19 104 ASP A O 1
ATOM 806 N N . ALA A 1 105 ? 8.251 -8.777 -6.079 1.00 97.00 105 ALA A N 1
ATOM 807 C CA . ALA A 1 105 ? 7.528 -8.872 -7.342 1.00 97.00 105 ALA A CA 1
ATOM 808 C C . ALA A 1 105 ? 8.431 -9.192 -8.542 1.00 97.00 105 ALA A C 1
ATOM 810 O O . ALA A 1 105 ? 7.939 -9.767 -9.510 1.00 97.00 105 ALA A O 1
ATOM 811 N N . PHE A 1 106 ? 9.725 -8.871 -8.478 1.00 96.06 106 PHE A N 1
ATOM 812 C CA . PHE A 1 106 ? 10.657 -8.907 -9.606 1.00 96.06 106 PHE A CA 1
ATOM 813 C C . PHE A 1 106 ? 11.394 -10.249 -9.750 1.00 96.06 106 PHE A C 1
ATOM 815 O O . PHE A 1 106 ? 12.299 -10.381 -10.573 1.00 96.06 106 PHE A O 1
ATOM 822 N N . GLN A 1 107 ? 10.991 -11.281 -9.001 1.00 95.62 107 GLN A N 1
ATOM 823 C CA . GLN A 1 107 ? 11.523 -12.646 -9.151 1.00 95.62 107 GLN A CA 1
ATOM 824 C C . GLN A 1 107 ? 10.720 -13.510 -10.138 1.00 95.62 107 GLN A C 1
ATOM 826 O O . GLN A 1 107 ? 10.850 -14.742 -10.174 1.00 95.62 107 GLN A O 1
ATOM 831 N N . GLY A 1 108 ? 9.861 -12.889 -10.952 1.00 96.62 108 GLY A N 1
ATOM 832 C CA . GLY A 1 108 ? 9.105 -13.561 -12.002 1.00 96.62 108 GLY A CA 1
ATOM 833 C C . GLY A 1 108 ? 8.262 -14.719 -11.472 1.00 96.62 108 GLY A C 1
ATOM 834 O O . GLY A 1 108 ? 7.476 -14.585 -10.538 1.00 96.62 108 GLY A O 1
ATOM 835 N N . LYS A 1 109 ? 8.427 -15.905 -12.068 1.00 97.94 109 LYS A N 1
ATOM 836 C CA . LYS A 1 109 ? 7.636 -17.091 -11.698 1.00 97.94 109 LYS A CA 1
ATOM 837 C C . LYS A 1 109 ? 7.885 -17.578 -10.268 1.00 97.94 109 LYS A C 1
ATOM 839 O O . LYS A 1 109 ? 7.052 -18.315 -9.753 1.00 97.94 109 LYS A O 1
ATOM 844 N N . ALA A 1 110 ? 9.026 -17.252 -9.654 1.00 97.50 110 ALA A N 1
ATOM 845 C CA . ALA A 1 110 ? 9.267 -17.612 -8.257 1.00 97.50 110 ALA A CA 1
ATOM 846 C C . ALA A 1 110 ? 8.356 -16.806 -7.325 1.00 97.50 110 ALA A C 1
ATOM 848 O O . ALA A 1 110 ? 7.693 -17.400 -6.482 1.00 97.50 110 ALA A O 1
ATOM 849 N N . ALA A 1 111 ? 8.240 -15.498 -7.568 1.00 97.94 111 ALA A N 1
ATOM 850 C CA . ALA A 1 111 ? 7.328 -14.620 -6.845 1.00 97.94 111 ALA A CA 1
ATOM 851 C C . ALA A 1 111 ? 5.867 -15.062 -6.997 1.00 97.94 111 ALA A C 1
ATOM 853 O O . ALA A 1 111 ? 5.171 -15.220 -6.003 1.00 97.94 111 ALA A O 1
ATOM 854 N N . ALA A 1 112 ? 5.427 -15.365 -8.225 1.00 98.50 112 ALA A N 1
ATOM 855 C CA . ALA A 1 112 ? 4.066 -15.846 -8.483 1.00 98.50 112 ALA A CA 1
ATOM 856 C C . ALA A 1 112 ? 3.716 -17.131 -7.706 1.00 98.50 112 ALA A C 1
ATOM 858 O O . ALA A 1 112 ? 2.637 -17.220 -7.127 1.00 98.50 112 ALA A O 1
ATOM 859 N N . ARG A 1 113 ? 4.639 -18.104 -7.636 1.00 98.56 113 ARG A N 1
ATOM 860 C CA . ARG A 1 113 ? 4.432 -19.325 -6.836 1.00 98.56 113 ARG A CA 1
ATOM 861 C C . ARG A 1 113 ? 4.285 -19.019 -5.351 1.00 98.56 113 ARG A C 1
ATOM 863 O O . ARG A 1 113 ? 3.491 -19.668 -4.677 1.00 98.56 113 ARG A O 1
ATOM 870 N N . GLU A 1 114 ? 5.040 -18.047 -4.849 1.00 98.50 114 GLU A N 1
ATOM 871 C CA . GLU A 1 114 ? 4.928 -17.656 -3.449 1.00 98.50 114 GLU A CA 1
ATOM 872 C C . GLU A 1 114 ? 3.623 -16.909 -3.164 1.00 98.50 114 GLU A C 1
ATOM 874 O O . GLU A 1 114 ? 3.014 -17.153 -2.129 1.00 98.50 114 GLU A O 1
ATOM 879 N N . VAL A 1 115 ? 3.124 -16.091 -4.100 1.00 98.56 115 VAL A N 1
ATOM 880 C CA . VAL A 1 115 ? 1.774 -15.507 -4.008 1.00 98.56 115 VAL A CA 1
ATOM 881 C C . VAL A 1 115 ? 0.724 -16.614 -3.867 1.00 98.56 115 VAL A C 1
ATOM 883 O O . VAL A 1 115 ? -0.097 -16.574 -2.951 1.00 98.56 115 VAL A O 1
ATOM 886 N N . GLU A 1 116 ? 0.762 -17.624 -4.741 1.00 98.44 116 GLU A N 1
ATOM 887 C CA . GLU A 1 116 ? -0.170 -18.758 -4.701 1.00 98.44 116 GLU A CA 1
ATOM 888 C C . GLU A 1 116 ? -0.088 -19.515 -3.370 1.00 98.44 116 GLU A C 1
ATOM 890 O O . GLU A 1 116 ? -1.114 -19.739 -2.725 1.00 98.44 116 GLU A O 1
ATOM 895 N N . ARG A 1 117 ? 1.125 -19.859 -2.918 1.00 98.50 117 ARG A N 1
ATOM 896 C CA . ARG A 1 117 ? 1.346 -20.569 -1.651 1.00 98.50 117 ARG A CA 1
ATOM 897 C C . ARG A 1 117 ? 0.842 -19.761 -0.457 1.00 98.50 117 ARG A C 1
ATOM 899 O O . ARG A 1 117 ? 0.084 -20.282 0.360 1.00 98.50 117 ARG A O 1
ATOM 906 N N . ALA A 1 118 ? 1.231 -18.494 -0.367 1.00 98.12 118 ALA A N 1
ATOM 907 C CA . ALA A 1 118 ? 0.893 -17.619 0.745 1.00 98.12 118 ALA A CA 1
ATOM 908 C C . ALA A 1 118 ? -0.621 -17.401 0.879 1.00 98.12 118 ALA A C 1
ATOM 910 O O . ALA A 1 118 ? -1.166 -17.439 1.982 1.00 98.12 118 ALA A O 1
ATOM 911 N N . VAL A 1 119 ? -1.324 -17.227 -0.239 1.00 97.69 119 VAL A N 1
ATOM 912 C CA . VAL A 1 119 ? -2.777 -17.027 -0.21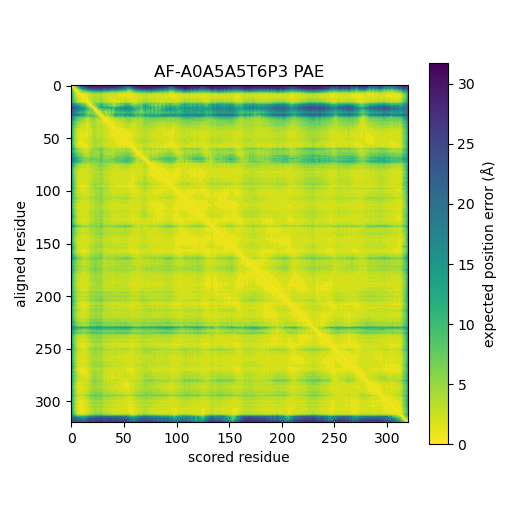9 1.00 97.69 119 VAL A CA 1
ATOM 913 C C . VAL A 1 119 ? -3.511 -18.345 0.029 1.00 97.69 119 VAL A C 1
ATOM 915 O O . VAL A 1 119 ? -4.346 -18.426 0.925 1.00 97.69 119 VAL A O 1
ATOM 918 N N . GLN A 1 120 ? -3.201 -19.397 -0.733 1.00 97.25 120 GLN A N 1
ATOM 919 C CA . GLN A 1 120 ? -3.998 -20.629 -0.724 1.00 97.25 120 GLN A CA 1
ATOM 920 C C . GLN A 1 120 ? -3.667 -21.570 0.437 1.00 97.25 120 GLN A C 1
ATOM 922 O O . GLN A 1 120 ? -4.539 -22.310 0.884 1.00 97.25 120 GLN A O 1
ATOM 927 N N . GLN A 1 121 ? -2.415 -21.585 0.902 1.00 97.56 121 GLN A N 1
ATOM 928 C CA . GLN A 1 121 ? -1.961 -22.521 1.936 1.00 97.56 121 GLN A CA 1
ATOM 929 C C . GLN A 1 121 ? -1.823 -21.850 3.302 1.00 97.56 121 GLN A C 1
ATOM 931 O O . GLN A 1 121 ? -2.112 -22.487 4.312 1.00 97.56 121 GLN A O 1
ATOM 936 N N . LEU A 1 122 ? -1.399 -20.581 3.344 1.00 97.31 122 LEU A N 1
ATOM 937 C CA . LEU A 1 122 ? -1.208 -19.853 4.605 1.00 97.31 122 LEU A CA 1
ATOM 938 C C . LEU A 1 122 ? -2.399 -18.965 4.993 1.00 97.31 122 LEU A C 1
ATOM 940 O O . LEU A 1 122 ? -2.454 -18.491 6.126 1.00 97.31 122 LEU A O 1
ATOM 944 N N . GLY A 1 123 ? -3.347 -18.730 4.080 1.00 95.94 123 GLY A N 1
ATOM 945 C CA . GLY A 1 123 ? -4.524 -17.895 4.336 1.00 95.94 123 GLY A CA 1
ATOM 946 C C . GLY A 1 123 ? -4.218 -16.397 4.446 1.00 95.94 123 GLY A C 1
ATOM 947 O O . GLY A 1 123 ? -4.997 -15.655 5.050 1.00 95.94 123 GLY A O 1
ATOM 948 N N . LEU A 1 124 ? -3.088 -15.938 3.891 1.00 97.25 124 LEU A N 1
ATOM 949 C CA . LEU A 1 124 ? -2.777 -14.510 3.800 1.00 97.25 124 LEU A CA 1
ATOM 950 C C . LEU A 1 124 ? -3.693 -13.845 2.764 1.00 97.25 124 LEU A C 1
ATOM 952 O O . LEU A 1 124 ? -3.985 -14.402 1.708 1.00 97.25 124 LEU A O 1
ATOM 956 N N . ARG A 1 125 ? -4.180 -12.642 3.075 1.00 96.31 125 ARG A N 1
ATOM 957 C CA . ARG A 1 125 ? -5.359 -12.042 2.419 1.00 96.31 125 ARG A CA 1
ATOM 958 C C . ARG A 1 125 ? -5.032 -10.957 1.390 1.00 96.31 125 ARG A C 1
ATOM 960 O O . ARG A 1 125 ? -5.882 -10.163 1.004 1.00 96.31 125 ARG A O 1
ATOM 967 N N . GLY A 1 126 ? -3.780 -10.896 0.968 1.00 97.94 126 GLY A N 1
ATOM 968 C CA . GLY A 1 126 ? -3.224 -9.833 0.142 1.00 97.94 126 GLY A CA 1
ATOM 969 C C . GLY A 1 126 ? -1.725 -10.013 0.007 1.00 97.94 126 GLY A C 1
ATOM 970 O O . GLY A 1 126 ? -1.150 -10.898 0.644 1.00 97.94 126 GLY A O 1
ATOM 971 N N . ILE A 1 127 ? -1.091 -9.154 -0.783 1.00 98.38 127 ILE A N 1
ATOM 972 C CA . ILE A 1 127 ? 0.366 -9.115 -0.899 1.00 98.38 127 ILE A CA 1
ATOM 973 C C . ILE A 1 127 ? 0.895 -7.689 -0.750 1.00 98.38 127 ILE A C 1
ATOM 975 O O . ILE A 1 127 ? 0.238 -6.728 -1.137 1.00 98.38 127 ILE A O 1
ATOM 979 N N . CYS A 1 128 ? 2.093 -7.558 -0.199 1.00 98.12 128 CYS A N 1
ATOM 980 C CA . CYS A 1 128 ? 2.879 -6.340 -0.129 1.00 98.12 128 CYS A CA 1
ATOM 981 C C . CYS A 1 128 ? 4.080 -6.491 -1.062 1.00 98.12 128 CYS A C 1
ATOM 983 O O . CYS A 1 128 ? 4.867 -7.428 -0.911 1.00 98.12 128 CYS A O 1
ATOM 985 N N . VAL A 1 129 ? 4.230 -5.556 -1.997 1.00 98.12 129 VAL A N 1
ATOM 986 C CA . VAL A 1 129 ? 5.361 -5.499 -2.931 1.00 98.12 129 VAL A CA 1
ATOM 987 C C . VAL A 1 129 ? 6.017 -4.132 -2.858 1.00 98.12 129 VAL A C 1
ATOM 989 O O . VAL A 1 129 ? 5.356 -3.133 -2.579 1.00 98.12 129 VAL A O 1
ATOM 992 N N . ASP A 1 130 ? 7.307 -4.075 -3.150 1.00 97.38 130 ASP A N 1
ATOM 993 C CA . ASP A 1 130 ? 8.003 -2.805 -3.305 1.00 97.38 130 ASP A CA 1
ATOM 994 C C . ASP A 1 130 ? 7.646 -2.131 -4.636 1.00 97.38 130 ASP A C 1
ATOM 996 O O . ASP A 1 130 ? 7.448 -2.785 -5.661 1.00 97.38 130 ASP A O 1
ATOM 1000 N N . SER A 1 131 ? 7.583 -0.799 -4.634 1.00 97.25 131 SER A N 1
ATOM 1001 C CA . SER A 1 131 ? 7.231 -0.006 -5.815 1.00 97.25 131 SER A CA 1
ATOM 1002 C C . SER A 1 131 ? 8.248 -0.114 -6.947 1.00 97.25 131 SER A C 1
ATOM 1004 O O . SER A 1 131 ? 7.893 0.072 -8.109 1.00 97.25 131 SER A O 1
ATOM 1006 N N . SER A 1 132 ? 9.507 -0.388 -6.629 1.00 96.12 132 SER A N 1
ATOM 1007 C CA . SER A 1 132 ? 10.567 -0.595 -7.609 1.00 96.12 132 SER A CA 1
ATOM 1008 C C . SER A 1 132 ? 11.691 -1.440 -7.027 1.00 96.12 132 SER A C 1
ATOM 1010 O O . SER A 1 132 ? 11.883 -1.489 -5.810 1.00 96.12 132 SER A O 1
ATOM 1012 N N . GLN A 1 133 ? 12.446 -2.090 -7.911 1.00 93.62 133 GLN A N 1
ATOM 1013 C CA . GLN A 1 133 ? 13.670 -2.798 -7.554 1.00 93.62 133 GLN A CA 1
ATOM 1014 C C . GLN A 1 133 ? 14.662 -2.735 -8.716 1.00 93.62 133 GLN A C 1
ATOM 1016 O O . GLN A 1 133 ? 14.284 -2.887 -9.877 1.00 93.62 133 GLN A O 1
ATOM 1021 N N . GLY A 1 134 ? 15.940 -2.480 -8.427 1.00 88.25 134 GLY A N 1
ATOM 1022 C CA . GLY A 1 134 ? 16.998 -2.529 -9.446 1.00 88.25 134 GLY A CA 1
ATOM 1023 C C . GLY A 1 134 ? 16.807 -1.576 -10.638 1.00 88.25 134 GLY A C 1
ATOM 1024 O O . GLY A 1 134 ? 17.309 -1.854 -11.721 1.00 88.25 134 GLY A O 1
ATOM 1025 N N . GLY A 1 135 ? 16.075 -0.467 -10.464 1.00 88.69 135 GLY A N 1
ATOM 1026 C CA . GLY A 1 135 ? 15.756 0.483 -11.542 1.00 88.69 135 GLY A CA 1
ATOM 1027 C C . GLY A 1 135 ? 14.550 0.097 -12.407 1.00 88.69 135 GLY A C 1
ATOM 1028 O O . GLY A 1 135 ? 14.265 0.782 -13.388 1.00 88.69 135 GLY A O 1
ATOM 1029 N N . HIS A 1 136 ? 13.836 -0.970 -12.047 1.00 95.06 136 HIS A N 1
ATOM 1030 C CA . HIS A 1 136 ? 12.606 -1.404 -12.697 1.00 95.06 136 HIS A CA 1
ATOM 1031 C C . HIS A 1 136 ? 11.376 -1.024 -11.869 1.00 95.06 136 HIS A C 1
ATOM 1033 O O . HIS A 1 136 ? 11.394 -1.098 -10.639 1.00 95.06 136 HIS A O 1
ATOM 1039 N N . TYR A 1 137 ? 10.295 -0.661 -12.559 1.00 97.94 137 TYR A N 1
ATOM 1040 C CA . TYR A 1 137 ? 8.974 -0.441 -11.975 1.00 97.94 137 TYR A CA 1
ATOM 1041 C C . TYR A 1 137 ? 8.070 -1.658 -12.184 1.00 97.94 137 TYR A C 1
ATOM 1043 O O . TYR A 1 137 ? 8.435 -2.626 -12.852 1.00 97.94 137 TYR A O 1
ATOM 1051 N N . LEU A 1 138 ? 6.870 -1.622 -11.604 1.00 98.06 138 LEU A N 1
ATOM 1052 C CA . LEU A 1 138 ? 5.937 -2.750 -11.630 1.00 98.06 138 LEU A CA 1
ATOM 1053 C C . LEU A 1 138 ? 5.383 -3.082 -13.028 1.00 98.06 138 LEU A C 1
ATOM 1055 O O . LEU A 1 138 ? 4.733 -4.114 -13.192 1.00 98.06 138 LEU A O 1
ATOM 1059 N N . ASP A 1 139 ? 5.632 -2.255 -14.045 1.00 97.81 139 ASP A N 1
ATOM 1060 C CA . ASP A 1 139 ? 5.308 -2.573 -15.437 1.00 97.81 139 ASP A CA 1
ATOM 1061 C C . ASP A 1 139 ? 6.320 -3.517 -16.113 1.00 97.81 139 ASP A C 1
ATOM 1063 O O . ASP A 1 139 ? 6.034 -4.052 -17.192 1.00 97.81 139 ASP A O 1
ATOM 1067 N N . ALA A 1 140 ? 7.461 -3.770 -15.463 1.00 98.19 140 ALA A N 1
ATOM 1068 C CA . ALA A 1 140 ? 8.501 -4.669 -15.939 1.00 98.19 140 ALA A CA 1
ATOM 1069 C C . ALA A 1 140 ? 7.991 -6.101 -16.185 1.00 98.19 140 ALA A C 1
ATOM 1071 O O . ALA A 1 140 ? 7.062 -6.601 -15.539 1.00 98.19 140 ALA A O 1
ATOM 1072 N N . ALA A 1 141 ? 8.633 -6.797 -17.127 1.00 97.88 141 ALA A N 1
ATOM 1073 C CA . ALA A 1 141 ? 8.261 -8.162 -17.498 1.00 97.88 141 ALA A CA 1
ATOM 1074 C C . ALA A 1 141 ? 8.427 -9.142 -16.326 1.00 97.88 141 ALA A C 1
ATOM 1076 O O . ALA A 1 141 ? 7.665 -10.097 -16.200 1.00 97.88 141 ALA A O 1
ATOM 1077 N N . GLU A 1 142 ? 9.392 -8.878 -15.454 1.00 96.81 142 GLU A N 1
ATOM 1078 C CA . GLU A 1 142 ? 9.702 -9.633 -14.250 1.00 96.81 142 GLU A CA 1
ATOM 1079 C C . GLU A 1 142 ? 8.606 -9.506 -13.185 1.00 96.81 142 GLU A C 1
ATOM 1081 O O . GLU A 1 142 ? 8.356 -10.473 -12.473 1.00 96.81 142 GLU A O 1
ATOM 1086 N N . ALA A 1 143 ? 7.915 -8.361 -13.115 1.00 98.25 143 ALA A N 1
ATOM 1087 C CA . ALA A 1 143 ? 6.799 -8.132 -12.195 1.00 98.25 143 ALA A CA 1
ATOM 1088 C C . ALA A 1 143 ? 5.479 -8.750 -12.686 1.00 98.25 143 ALA A C 1
ATOM 1090 O O . ALA A 1 143 ? 4.605 -9.084 -11.881 1.00 98.25 143 ALA A O 1
ATOM 1091 N N . ARG A 1 144 ? 5.340 -8.957 -14.007 1.00 98.44 144 ARG A N 1
ATOM 1092 C CA . ARG A 1 144 ? 4.124 -9.490 -14.648 1.00 98.44 144 ARG A CA 1
ATOM 1093 C C . ARG A 1 144 ? 3.549 -10.732 -13.957 1.00 98.44 144 ARG A C 1
ATOM 1095 O O . ARG A 1 144 ? 2.353 -10.697 -13.671 1.00 98.44 144 ARG A O 1
ATOM 1102 N N . PRO A 1 145 ? 4.326 -11.801 -13.679 1.00 98.62 145 PRO A N 1
ATOM 1103 C CA . PRO A 1 145 ? 3.759 -13.035 -13.140 1.00 98.62 145 PRO A CA 1
ATOM 1104 C C . PRO A 1 145 ? 3.138 -12.832 -11.754 1.00 98.62 145 PRO A C 1
ATOM 1106 O O . PRO A 1 145 ? 2.117 -13.436 -11.444 1.00 98.62 145 PRO A O 1
ATOM 1109 N N . THR A 1 146 ? 3.719 -11.949 -10.940 1.00 98.62 146 THR A N 1
ATOM 1110 C CA . THR A 1 146 ? 3.194 -11.581 -9.618 1.00 98.62 146 THR A CA 1
ATOM 1111 C C . THR A 1 146 ? 1.843 -10.877 -9.738 1.00 98.62 146 THR A C 1
ATOM 1113 O O . THR A 1 146 ? 0.897 -11.233 -9.036 1.00 98.62 146 THR A O 1
ATOM 1116 N N . LEU A 1 147 ? 1.728 -9.911 -10.659 1.00 98.69 147 LEU A N 1
ATOM 1117 C CA . LEU A 1 147 ? 0.474 -9.189 -10.903 1.00 98.69 147 LEU A CA 1
ATOM 1118 C C . LEU A 1 147 ? -0.622 -10.122 -11.435 1.00 98.69 147 LEU A C 1
ATOM 1120 O O . LEU A 1 147 ? -1.773 -10.021 -11.019 1.00 98.69 147 LEU A O 1
ATOM 1124 N N . GLU A 1 148 ? -0.269 -11.038 -12.339 1.00 98.62 148 GLU A N 1
ATOM 1125 C CA . GLU A 1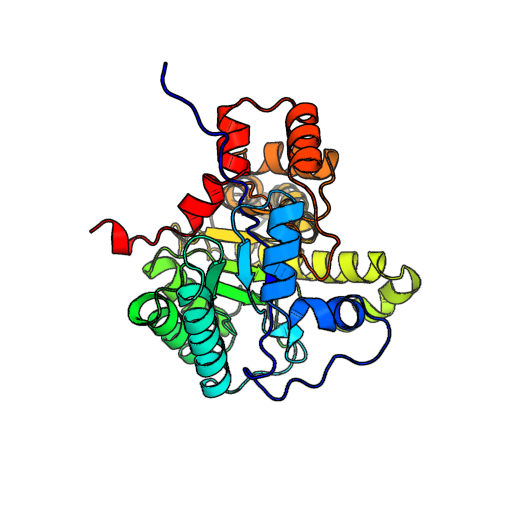 148 ? -1.190 -12.044 -12.881 1.00 98.62 148 GLU A CA 1
ATOM 1126 C C . GLU A 1 148 ? -1.691 -13.001 -11.793 1.00 98.62 148 GLU A C 1
ATOM 1128 O O . GLU A 1 148 ? -2.896 -13.235 -11.706 1.00 98.62 148 GLU A O 1
ATOM 1133 N N . ALA A 1 149 ? -0.803 -13.500 -10.925 1.00 98.44 149 ALA A N 1
ATOM 1134 C CA . ALA A 1 149 ? -1.177 -14.370 -9.810 1.00 98.44 149 ALA A CA 1
ATOM 1135 C C . ALA A 1 149 ? -2.111 -13.658 -8.817 1.00 98.44 149 ALA A C 1
ATOM 1137 O O . ALA A 1 149 ? -3.155 -14.199 -8.449 1.00 98.44 149 ALA A O 1
ATOM 1138 N N . ALA A 1 150 ? -1.791 -12.416 -8.437 1.00 98.25 150 ALA A N 1
ATOM 1139 C CA . ALA A 1 150 ? -2.641 -11.621 -7.552 1.00 98.25 150 ALA A CA 1
ATOM 1140 C C . ALA A 1 150 ? -4.032 -11.369 -8.161 1.00 98.25 150 ALA A C 1
ATOM 1142 O O . ALA A 1 150 ? -5.048 -11.547 -7.486 1.00 98.25 150 ALA A O 1
ATOM 1143 N N . ALA A 1 151 ? -4.088 -11.020 -9.453 1.00 97.88 151 ALA A N 1
ATOM 1144 C CA . ALA A 1 151 ? -5.342 -10.814 -10.176 1.00 97.88 151 ALA A CA 1
ATOM 1145 C C . ALA A 1 151 ? -6.185 -12.095 -10.273 1.00 97.88 151 ALA A C 1
ATOM 1147 O O . ALA A 1 151 ? -7.405 -12.028 -10.115 1.00 97.88 151 ALA A O 1
ATOM 1148 N N . ALA A 1 152 ? -5.548 -13.246 -10.516 1.00 97.19 152 ALA A N 1
ATOM 1149 C CA . ALA A 1 152 ? -6.212 -14.545 -10.617 1.00 97.19 152 ALA A CA 1
ATOM 1150 C C . ALA A 1 152 ? -6.804 -15.010 -9.276 1.00 97.19 152 ALA A C 1
ATOM 1152 O O . ALA A 1 152 ? -7.880 -15.602 -9.252 1.00 97.19 152 ALA A O 1
ATOM 1153 N N . LEU A 1 153 ? -6.128 -14.713 -8.163 1.00 96.94 153 LEU A N 1
ATOM 1154 C CA . LEU A 1 153 ? -6.593 -15.036 -6.808 1.00 96.94 153 LEU A CA 1
ATOM 1155 C C . LEU A 1 153 ? -7.571 -13.991 -6.242 1.00 96.94 153 LEU A C 1
ATOM 1157 O O . LEU A 1 153 ? -8.202 -14.222 -5.210 1.00 96.94 153 LEU A O 1
ATOM 1161 N N . GLY A 1 154 ? -7.700 -12.839 -6.906 1.00 96.50 154 GLY A N 1
ATOM 1162 C CA . GLY A 1 154 ? -8.561 -11.741 -6.470 1.00 96.50 154 GLY A CA 1
ATOM 1163 C C . GLY A 1 154 ? -8.074 -11.052 -5.193 1.00 96.50 154 GLY A C 1
ATOM 1164 O O . GLY A 1 154 ? -8.891 -10.501 -4.455 1.00 96.50 154 GLY A O 1
ATOM 1165 N N . VAL A 1 155 ? -6.768 -11.095 -4.916 1.00 97.62 155 VAL A N 1
ATOM 1166 C CA . VAL A 1 155 ? -6.162 -10.480 -3.726 1.00 97.62 155 VAL A CA 1
ATOM 1167 C C . VAL A 1 155 ? -5.594 -9.095 -4.042 1.00 97.62 155 VAL A C 1
ATOM 1169 O O . VAL A 1 155 ? -5.125 -8.835 -5.151 1.00 97.62 155 VAL A O 1
ATOM 1172 N N . SER A 1 156 ? -5.637 -8.182 -3.069 1.00 98.00 156 SER A N 1
ATOM 1173 C CA . SER A 1 156 ? -5.085 -6.834 -3.235 1.00 98.00 156 SER A CA 1
ATOM 1174 C C . SER A 1 156 ? -3.562 -6.803 -3.131 1.00 98.00 156 SER A C 1
ATOM 1176 O O . SER A 1 156 ? -2.975 -7.550 -2.344 1.00 98.00 156 SER A O 1
ATOM 1178 N N . ILE A 1 157 ? -2.942 -5.870 -3.851 1.00 98.62 157 ILE A N 1
ATOM 1179 C CA . ILE A 1 157 ? -1.518 -5.551 -3.749 1.00 98.62 157 ILE A CA 1
ATOM 1180 C C . ILE A 1 157 ? -1.358 -4.209 -3.038 1.00 98.62 157 ILE A C 1
ATOM 1182 O O . ILE A 1 157 ? -1.793 -3.182 -3.557 1.00 98.62 157 ILE A O 1
ATOM 1186 N N . PHE A 1 158 ? -0.690 -4.203 -1.890 1.00 98.69 158 PHE A N 1
ATOM 1187 C CA . PHE A 1 158 ? -0.155 -2.988 -1.293 1.00 98.69 158 PHE A CA 1
ATOM 1188 C C . PHE A 1 158 ? 1.213 -2.670 -1.910 1.00 98.69 158 PHE A C 1
ATOM 1190 O O . PHE A 1 158 ? 2.147 -3.467 -1.818 1.00 98.69 158 PHE A O 1
ATOM 1197 N N . VAL A 1 159 ? 1.319 -1.519 -2.575 1.00 98.44 159 VAL A N 1
ATOM 1198 C CA . VAL A 1 159 ? 2.526 -1.068 -3.278 1.00 98.44 159 VAL A CA 1
ATOM 1199 C C . VAL A 1 159 ? 3.331 -0.163 -2.350 1.00 98.44 159 VAL A C 1
ATOM 1201 O O . VAL A 1 159 ? 3.130 1.054 -2.303 1.00 98.44 159 VAL A O 1
ATOM 1204 N N . HIS A 1 160 ? 4.242 -0.766 -1.593 1.00 97.56 160 HIS A N 1
ATOM 1205 C CA . HIS A 1 160 ? 5.041 -0.087 -0.584 1.00 97.56 160 HIS A CA 1
ATOM 1206 C C . HIS A 1 160 ? 6.190 0.733 -1.213 1.00 97.56 160 HIS A C 1
ATOM 1208 O O . HIS A 1 160 ? 6.847 0.277 -2.151 1.00 97.56 160 HIS A O 1
ATOM 1214 N N . PRO A 1 161 ? 6.462 1.957 -0.733 1.00 95.38 161 PRO A N 1
ATOM 1215 C CA . PRO A 1 161 ? 7.416 2.863 -1.352 1.00 95.38 161 PRO A CA 1
ATOM 1216 C C . PRO A 1 161 ? 8.861 2.595 -0.900 1.00 95.38 161 PRO A C 1
ATOM 1218 O O . PRO A 1 161 ? 9.169 2.508 0.294 1.00 95.38 161 PRO A O 1
ATOM 1221 N N . VAL A 1 162 ? 9.790 2.566 -1.854 1.00 93.69 162 VAL A N 1
ATOM 1222 C CA . VAL A 1 162 ? 11.225 2.356 -1.586 1.00 93.69 162 VAL A CA 1
ATOM 1223 C C . VAL A 1 162 ? 12.008 3.668 -1.561 1.00 93.69 162 VAL A C 1
ATOM 1225 O O . VAL A 1 162 ? 11.528 4.692 -2.036 1.00 93.69 162 VAL A O 1
ATOM 1228 N N . ASN A 1 163 ? 13.225 3.660 -1.005 1.00 91.00 163 ASN A N 1
ATOM 1229 C CA . ASN A 1 163 ? 14.142 4.797 -1.136 1.00 91.00 163 ASN A CA 1
ATOM 1230 C C . ASN A 1 163 ? 14.836 4.760 -2.509 1.00 91.00 163 ASN A C 1
ATOM 1232 O O . ASN A 1 163 ? 15.682 3.884 -2.709 1.00 91.00 163 ASN A O 1
ATOM 1236 N N . PRO A 1 164 ? 14.549 5.695 -3.430 1.00 91.38 164 PRO A N 1
ATOM 1237 C CA . PRO A 1 164 ? 15.278 5.776 -4.691 1.00 91.38 164 PRO A CA 1
ATOM 1238 C C . PRO A 1 164 ? 16.701 6.314 -4.485 1.00 91.38 164 PRO A C 1
ATOM 1240 O O . PRO A 1 164 ? 16.898 7.429 -3.989 1.00 91.38 164 PRO A O 1
ATOM 1243 N N . SER A 1 165 ? 17.704 5.552 -4.930 1.00 87.00 165 SER A N 1
ATOM 1244 C CA . SER A 1 165 ? 19.100 6.009 -4.923 1.00 87.00 165 SER A CA 1
ATOM 1245 C C . SER A 1 165 ? 19.280 7.269 -5.781 1.00 87.00 165 SER A C 1
ATOM 1247 O O . SER A 1 165 ? 18.637 7.453 -6.815 1.00 87.00 165 SER A O 1
ATOM 1249 N N . GLY A 1 166 ? 20.140 8.178 -5.337 1.00 91.75 166 GLY A N 1
ATOM 1250 C CA . GLY A 1 166 ? 20.388 9.485 -5.936 1.00 91.75 166 GLY A CA 1
ATOM 1251 C C . GLY A 1 166 ? 19.371 10.543 -5.506 1.00 91.75 166 GLY A C 1
ATOM 1252 O O . GLY A 1 166 ? 19.757 11.654 -5.134 1.00 91.75 166 GLY A O 1
ATOM 1253 N N . LEU A 1 167 ? 18.069 10.239 -5.553 1.00 94.56 167 LEU A N 1
ATOM 1254 C CA . LEU A 1 167 ? 17.031 11.195 -5.153 1.00 94.56 167 LEU A CA 1
ATOM 1255 C C . LEU A 1 167 ? 16.950 11.336 -3.626 1.00 94.56 167 LEU A C 1
ATOM 1257 O O . LEU A 1 167 ? 16.840 12.461 -3.134 1.00 94.56 167 LEU A O 1
ATOM 1261 N N . THR A 1 168 ? 17.068 10.233 -2.880 1.00 93.31 168 THR A N 1
ATOM 1262 C CA . THR A 1 168 ? 17.101 10.260 -1.411 1.00 93.31 168 THR A CA 1
ATOM 1263 C C . THR A 1 168 ? 18.243 11.139 -0.887 1.00 93.31 168 THR A C 1
ATOM 1265 O O . THR A 1 168 ? 18.024 11.964 -0.003 1.00 93.31 168 THR A O 1
ATOM 1268 N N . GLU A 1 169 ? 19.442 11.044 -1.463 1.00 94.31 169 GLU A N 1
ATOM 1269 C CA . GLU A 1 169 ? 20.612 11.832 -1.066 1.00 94.31 169 GLU A CA 1
ATOM 1270 C C . GLU A 1 169 ? 20.437 13.314 -1.408 1.00 94.31 169 GLU A C 1
ATOM 1272 O O . GLU A 1 169 ? 20.748 14.185 -0.594 1.00 94.31 169 GLU A O 1
ATOM 1277 N N . ARG A 1 170 ? 19.883 13.619 -2.590 1.00 96.88 170 ARG A N 1
ATOM 1278 C CA . ARG A 1 170 ? 19.604 15.002 -3.011 1.00 96.88 170 ARG A CA 1
ATOM 1279 C C . ARG A 1 170 ? 18.578 15.693 -2.116 1.00 96.88 170 ARG A C 1
ATOM 1281 O O . ARG A 1 170 ? 18.671 16.903 -1.923 1.00 96.88 170 ARG A O 1
ATOM 1288 N N . LEU A 1 171 ? 17.608 14.946 -1.588 1.00 96.88 171 LEU A N 1
ATOM 1289 C CA . LEU A 1 171 ? 16.550 15.473 -0.724 1.00 96.88 171 LEU A CA 1
ATOM 1290 C C . LEU A 1 171 ? 16.876 15.381 0.774 1.00 96.88 171 LEU A C 1
ATOM 1292 O O . LEU A 1 171 ? 16.147 15.957 1.582 1.00 96.88 171 LEU A O 1
ATOM 1296 N N . ALA A 1 172 ? 17.989 14.749 1.160 1.00 94.12 172 ALA A N 1
ATOM 1297 C CA . ALA A 1 172 ? 18.417 14.620 2.554 1.00 94.12 172 ALA A CA 1
ATOM 1298 C C . ALA A 1 172 ? 18.482 15.949 3.347 1.00 94.12 172 ALA A C 1
ATOM 1300 O O . ALA A 1 172 ? 18.120 15.932 4.527 1.00 94.12 172 ALA A O 1
ATOM 1301 N N . PRO A 1 173 ? 18.851 17.114 2.761 1.00 96.12 173 PRO A N 1
ATOM 1302 C CA . PRO A 1 173 ? 18.823 18.396 3.476 1.00 96.12 173 PRO A CA 1
ATOM 1303 C C . PRO A 1 173 ? 17.436 18.825 3.987 1.00 96.12 173 PRO A C 1
ATOM 1305 O O . PRO A 1 173 ? 17.358 19.651 4.892 1.00 96.12 173 PRO A O 1
ATOM 1308 N N . LEU A 1 174 ? 16.345 18.262 3.450 1.00 95.31 174 LEU A N 1
ATOM 1309 C CA . LEU A 1 174 ? 14.974 18.488 3.931 1.00 95.31 174 LEU A CA 1
ATOM 1310 C C . LEU A 1 174 ? 14.586 17.558 5.100 1.00 95.31 174 LEU A C 1
ATOM 1312 O O . LEU A 1 174 ? 13.434 17.553 5.541 1.00 95.31 174 LEU A O 1
ATOM 1316 N N . GLY A 1 175 ? 15.520 16.747 5.605 1.00 90.88 175 GLY A N 1
ATOM 1317 C CA . GLY A 1 175 ? 15.288 15.817 6.707 1.00 90.88 175 GLY A CA 1
ATOM 1318 C C . GLY A 1 175 ? 14.245 14.746 6.372 1.00 90.88 175 GLY A C 1
ATOM 1319 O O . GLY A 1 175 ? 14.168 14.259 5.244 1.00 90.88 175 GLY A O 1
ATOM 1320 N N . GLY A 1 176 ? 13.420 14.375 7.358 1.00 88.38 176 GLY A N 1
ATOM 1321 C CA . GLY A 1 176 ? 12.401 13.328 7.199 1.00 88.38 176 GLY A CA 1
ATOM 1322 C C . GLY A 1 176 ? 11.398 13.607 6.072 1.00 88.38 176 GLY A C 1
ATOM 1323 O O . GLY A 1 176 ? 11.013 12.681 5.362 1.00 88.38 176 GLY A O 1
ATOM 1324 N N . LEU A 1 177 ? 11.047 14.879 5.846 1.00 92.19 177 LEU A N 1
ATOM 1325 C CA . LEU A 1 177 ? 10.180 15.284 4.735 1.00 92.19 177 LEU A CA 1
ATOM 1326 C C . LEU A 1 177 ? 10.819 14.976 3.375 1.00 92.19 177 LEU A C 1
ATOM 1328 O O . LEU A 1 177 ? 10.134 14.505 2.474 1.00 92.19 177 LEU A O 1
ATOM 1332 N N . GLY A 1 178 ? 12.129 15.197 3.236 1.00 95.12 178 GLY A N 1
ATOM 1333 C CA . GLY A 1 178 ? 12.868 14.852 2.021 1.00 95.12 178 GLY A CA 1
ATOM 1334 C C . GLY A 1 178 ? 12.823 13.357 1.714 1.00 95.12 178 GLY A C 1
ATOM 1335 O O . GLY A 1 178 ? 12.612 12.970 0.568 1.00 95.12 178 GLY A O 1
ATOM 1336 N N . GLY A 1 179 ? 12.936 12.519 2.750 1.00 92.81 179 GLY A N 1
ATOM 1337 C CA . GLY A 1 179 ? 12.775 11.069 2.627 1.00 92.81 179 GLY A CA 1
ATOM 1338 C C . GLY A 1 179 ? 11.369 10.661 2.176 1.00 92.81 179 GLY A C 1
ATOM 1339 O O . GLY A 1 179 ? 11.238 9.855 1.259 1.00 92.81 179 GLY A O 1
ATOM 1340 N N . LEU A 1 180 ? 10.322 11.248 2.770 1.00 93.81 180 LEU A N 1
ATOM 1341 C CA . LEU A 1 180 ? 8.932 11.002 2.359 1.00 93.81 180 LEU A CA 1
ATOM 1342 C C . LEU A 1 180 ? 8.680 11.443 0.912 1.00 93.81 180 LEU A C 1
ATOM 1344 O O . LEU A 1 180 ? 8.052 10.709 0.156 1.00 93.81 180 LEU A O 1
ATOM 1348 N N . LEU A 1 181 ? 9.212 12.599 0.506 1.00 96.31 181 LEU A N 1
ATOM 1349 C CA . LEU A 1 181 ? 9.084 13.097 -0.862 1.00 96.31 181 LEU A CA 1
ATOM 1350 C C . LEU A 1 181 ? 9.808 12.197 -1.873 1.00 96.31 181 LEU A C 1
ATOM 1352 O O . LEU A 1 181 ? 9.250 11.909 -2.930 1.00 96.31 181 LEU A O 1
ATOM 1356 N N . ALA A 1 182 ? 11.017 11.721 -1.557 1.00 96.94 182 ALA A N 1
ATOM 1357 C CA . ALA A 1 182 ? 11.757 10.794 -2.416 1.00 96.94 182 ALA A CA 1
ATOM 1358 C C . ALA A 1 182 ? 10.974 9.487 -2.630 1.00 96.94 182 ALA A C 1
ATOM 1360 O O . ALA A 1 182 ? 10.711 9.098 -3.766 1.00 96.94 182 ALA A O 1
ATOM 1361 N N . ARG A 1 183 ? 10.539 8.860 -1.531 1.00 95.62 183 ARG A N 1
ATOM 1362 C CA . ARG A 1 183 ? 9.737 7.626 -1.527 1.00 95.62 183 ARG A CA 1
ATOM 1363 C C . ARG A 1 183 ? 8.411 7.786 -2.268 1.00 95.62 183 ARG A C 1
ATOM 1365 O O . ARG A 1 183 ? 8.046 6.943 -3.080 1.00 95.62 183 ARG A O 1
ATOM 1372 N N . GLY A 1 184 ? 7.709 8.887 -2.008 1.00 97.44 184 GLY A N 1
ATOM 1373 C CA . GLY A 1 184 ? 6.452 9.222 -2.667 1.00 97.44 184 GLY A CA 1
ATOM 1374 C C . GLY A 1 184 ? 6.602 9.440 -4.170 1.00 97.44 184 GLY A C 1
ATOM 1375 O O . GLY A 1 184 ? 5.774 8.968 -4.944 1.00 97.44 184 GLY A O 1
ATOM 1376 N N . THR A 1 185 ? 7.695 10.082 -4.596 1.00 97.94 185 THR A N 1
ATOM 1377 C CA . THR A 1 185 ? 8.016 10.275 -6.020 1.00 97.94 185 THR A CA 1
ATOM 1378 C C . THR A 1 185 ? 8.256 8.937 -6.715 1.00 97.94 185 THR A C 1
ATOM 1380 O O . THR A 1 185 ? 7.711 8.699 -7.788 1.00 97.94 185 THR A O 1
ATOM 1383 N N . GLU A 1 186 ? 9.027 8.048 -6.087 1.00 97.44 186 GLU A N 1
ATOM 1384 C CA . GLU A 1 186 ? 9.329 6.722 -6.634 1.00 97.44 186 GLU A CA 1
ATOM 1385 C C . GLU A 1 186 ? 8.078 5.838 -6.738 1.00 97.44 186 GLU A C 1
ATOM 1387 O O . GLU A 1 186 ? 7.834 5.194 -7.759 1.00 97.44 186 GLU A O 1
ATOM 1392 N N . ASN A 1 187 ? 7.232 5.863 -5.707 1.00 98.00 187 ASN A N 1
ATOM 1393 C CA . ASN A 1 187 ? 5.954 5.160 -5.706 1.00 98.00 187 ASN A CA 1
ATOM 1394 C C . ASN A 1 187 ? 5.014 5.698 -6.790 1.00 98.00 187 ASN A C 1
ATOM 1396 O O . ASN A 1 187 ? 4.446 4.923 -7.558 1.00 98.00 187 ASN A O 1
ATOM 1400 N N . ALA A 1 188 ? 4.916 7.026 -6.906 1.00 98.44 188 ALA A N 1
ATOM 1401 C CA . ALA A 1 188 ? 4.098 7.667 -7.922 1.00 98.44 188 ALA A CA 1
ATOM 1402 C C . ALA A 1 188 ? 4.554 7.307 -9.344 1.00 98.44 188 ALA A C 1
ATOM 1404 O O . ALA A 1 188 ? 3.718 7.006 -10.196 1.00 98.44 188 ALA A O 1
ATOM 1405 N N . ALA A 1 189 ? 5.869 7.294 -9.592 1.00 98.38 189 ALA A N 1
ATOM 1406 C CA . ALA A 1 189 ? 6.438 6.884 -10.871 1.00 98.38 189 ALA A CA 1
ATOM 1407 C C . ALA A 1 189 ? 6.044 5.442 -11.221 1.00 98.38 189 ALA A C 1
ATOM 1409 O O . ALA A 1 189 ? 5.528 5.204 -12.313 1.00 98.38 189 ALA A O 1
ATOM 1410 N N . SER A 1 190 ? 6.179 4.507 -10.276 1.00 98.44 190 SER A N 1
ATOM 1411 C CA . SER A 1 190 ? 5.781 3.110 -10.482 1.00 98.44 190 SER A CA 1
ATOM 1412 C C . SER A 1 190 ? 4.312 2.966 -10.884 1.00 98.44 190 SER A C 1
ATOM 1414 O O . SER A 1 190 ? 3.993 2.342 -11.898 1.00 98.44 190 SER A O 1
ATOM 1416 N N . ILE A 1 191 ? 3.402 3.626 -10.164 1.00 98.44 191 ILE A N 1
ATOM 1417 C CA . ILE A 1 191 ? 1.969 3.588 -10.483 1.00 98.44 191 ILE A CA 1
ATOM 1418 C C . ILE A 1 191 ? 1.678 4.213 -11.856 1.00 98.44 191 ILE A C 1
ATOM 1420 O O . ILE A 1 191 ? 0.893 3.659 -12.623 1.00 98.44 191 ILE A O 1
ATOM 1424 N N . LEU A 1 192 ? 2.329 5.323 -12.215 1.00 98.12 192 LEU A N 1
ATOM 1425 C CA . LEU A 1 192 ? 2.159 5.941 -13.536 1.00 98.12 192 LEU A CA 1
ATOM 1426 C C . LEU A 1 192 ? 2.626 5.020 -14.671 1.00 98.12 192 LEU A C 1
ATOM 1428 O O . LEU A 1 192 ? 1.957 4.947 -15.700 1.00 98.12 192 LEU A O 1
ATOM 1432 N N . THR A 1 193 ? 3.723 4.275 -14.493 1.00 97.81 193 THR A N 1
ATOM 1433 C CA . THR A 1 193 ? 4.161 3.285 -15.497 1.00 97.81 193 THR A CA 1
ATOM 1434 C C . THR A 1 193 ? 3.160 2.137 -15.662 1.00 97.81 193 THR A C 1
ATOM 1436 O O . THR A 1 193 ? 2.870 1.720 -16.787 1.00 97.81 193 THR A O 1
ATOM 1439 N N . LEU A 1 194 ? 2.535 1.681 -14.570 1.00 97.50 194 LEU A N 1
ATOM 1440 C CA . LEU A 1 194 ? 1.450 0.697 -14.624 1.00 97.50 194 LEU A CA 1
ATOM 1441 C C . LEU A 1 194 ? 0.215 1.227 -15.362 1.00 97.50 194 LEU A C 1
ATOM 1443 O O . LEU A 1 194 ? -0.322 0.524 -16.216 1.00 97.50 194 LEU A O 1
ATOM 1447 N N . LEU A 1 195 ? -0.214 2.459 -15.066 1.00 97.50 195 LEU A N 1
ATOM 1448 C CA . LEU A 1 195 ? -1.338 3.105 -15.755 1.00 97.50 195 LEU A CA 1
ATOM 1449 C C . LEU A 1 195 ? -1.054 3.272 -17.255 1.00 97.50 195 LEU A C 1
ATOM 1451 O O . LEU A 1 195 ? -1.936 3.089 -18.083 1.00 97.50 195 LEU A O 1
ATOM 1455 N N . ARG A 1 196 ? 0.193 3.578 -17.622 1.00 97.56 196 ARG A N 1
ATOM 1456 C CA . ARG A 1 196 ? 0.605 3.781 -19.016 1.00 97.56 196 ARG A CA 1
ATOM 1457 C C . ARG A 1 196 ? 0.662 2.499 -19.845 1.00 97.56 196 ARG A C 1
ATOM 1459 O O . ARG A 1 196 ? 0.440 2.534 -21.055 1.00 97.56 196 ARG A O 1
ATOM 1466 N N . SER A 1 197 ? 1.010 1.379 -19.226 1.00 96.94 197 SER A N 1
ATOM 1467 C CA . SER A 1 197 ? 1.448 0.159 -19.921 1.00 96.94 197 SER A CA 1
ATOM 1468 C C . SER A 1 197 ? 0.318 -0.739 -20.449 1.00 96.94 197 SER A C 1
ATOM 1470 O O . SER A 1 197 ? 0.596 -1.697 -21.177 1.00 96.94 197 SER A O 1
ATOM 1472 N N . GLY A 1 198 ? -0.949 -0.458 -20.124 1.00 96.19 198 GLY A N 1
ATOM 1473 C CA . GLY A 1 198 ? -2.102 -1.272 -20.542 1.00 96.19 198 GLY A CA 1
ATOM 1474 C C . GLY A 1 198 ? -2.281 -2.558 -19.723 1.00 96.19 198 GLY A C 1
ATOM 1475 O O . GLY A 1 198 ? -2.932 -3.513 -20.153 1.00 96.19 198 GLY A O 1
ATOM 1476 N N . ILE A 1 199 ? -1.600 -2.642 -18.579 1.00 97.31 199 ILE A N 1
ATOM 1477 C CA . ILE A 1 199 ? -1.583 -3.811 -17.696 1.00 97.31 199 ILE A CA 1
ATOM 1478 C C . ILE A 1 199 ? -2.890 -3.941 -16.939 1.00 97.31 199 ILE A C 1
ATOM 1480 O O . ILE A 1 199 ? -3.433 -5.040 -16.831 1.00 97.31 199 ILE A O 1
ATOM 1484 N N . LEU A 1 200 ? -3.375 -2.829 -16.394 1.00 96.44 200 LEU A N 1
ATOM 1485 C CA . LEU A 1 200 ? -4.548 -2.823 -15.530 1.00 96.44 200 LEU A CA 1
ATOM 1486 C C . LEU A 1 200 ? -5.823 -3.133 -16.319 1.00 96.44 200 LEU A C 1
ATOM 1488 O O . LEU A 1 200 ? -6.791 -3.633 -15.752 1.00 96.44 200 LEU A O 1
ATOM 1492 N N . GLU A 1 201 ? -5.824 -2.886 -17.624 1.00 94.06 201 GLU A N 1
ATOM 1493 C CA . GLU A 1 201 ? -6.865 -3.270 -18.573 1.00 94.06 201 GLU A CA 1
ATOM 1494 C C . GLU A 1 201 ? -6.862 -4.773 -18.829 1.00 94.06 201 GLU A C 1
ATOM 1496 O O . GLU A 1 201 ? -7.920 -5.394 -18.885 1.00 94.06 201 GLU A O 1
ATOM 1501 N N . LYS A 1 202 ? -5.673 -5.375 -18.952 1.00 96.44 202 LYS A N 1
ATOM 1502 C CA . LYS A 1 202 ? -5.527 -6.832 -19.093 1.00 96.44 202 LYS A CA 1
ATOM 1503 C C . LYS A 1 202 ? -5.840 -7.571 -17.794 1.00 96.44 202 LYS A C 1
ATOM 1505 O O . LYS A 1 202 ? -6.250 -8.726 -17.844 1.00 96.44 202 LYS A O 1
ATOM 1510 N N . LEU A 1 203 ? -5.658 -6.908 -16.651 1.00 97.25 203 LEU A N 1
ATOM 1511 C CA . LEU A 1 203 ? -5.916 -7.427 -15.308 1.00 97.25 203 LEU A CA 1
ATOM 1512 C C . LEU A 1 203 ? -7.019 -6.597 -14.617 1.00 97.25 203 LEU A C 1
ATOM 1514 O O . LEU A 1 203 ? -6.746 -5.885 -13.646 1.00 97.25 203 LEU A O 1
ATOM 1518 N N . PRO A 1 204 ? -8.280 -6.651 -15.097 1.00 94.56 204 PRO A N 1
ATOM 1519 C CA . PRO A 1 204 ? -9.355 -5.779 -14.617 1.00 94.56 204 PRO A CA 1
ATOM 1520 C C . PRO A 1 204 ? -9.716 -6.008 -13.138 1.00 94.56 204 PRO A C 1
ATOM 1522 O O . PRO A 1 204 ? -10.221 -5.104 -12.477 1.00 94.56 204 PRO A O 1
ATOM 1525 N N . THR A 1 205 ? -9.428 -7.197 -12.603 1.00 93.62 205 THR A N 1
ATOM 1526 C CA . THR A 1 205 ? -9.685 -7.571 -11.204 1.00 93.62 205 THR A CA 1
ATOM 1527 C C . THR A 1 205 ? -8.582 -7.143 -10.241 1.00 93.62 205 THR A C 1
ATOM 1529 O O . THR A 1 205 ? -8.771 -7.250 -9.030 1.00 93.62 205 THR A O 1
ATOM 1532 N N . LEU A 1 206 ? -7.440 -6.665 -10.748 1.00 96.38 206 LEU A N 1
ATOM 1533 C CA . LEU A 1 206 ? -6.312 -6.276 -9.913 1.00 96.38 206 LEU A CA 1
ATOM 1534 C C . LEU A 1 206 ? -6.668 -5.047 -9.068 1.00 96.38 206 LEU A C 1
ATOM 1536 O O . LEU A 1 206 ? -7.117 -4.028 -9.597 1.00 96.38 206 LEU A O 1
ATOM 1540 N N . ARG A 1 207 ? -6.441 -5.144 -7.755 1.00 97.50 207 ARG A N 1
ATOM 1541 C CA . ARG A 1 207 ? -6.674 -4.066 -6.785 1.00 97.50 207 ARG A CA 1
ATOM 1542 C C . ARG A 1 207 ? -5.328 -3.598 -6.251 1.00 97.50 207 ARG A C 1
ATOM 1544 O O . ARG A 1 207 ? -4.624 -4.378 -5.613 1.00 97.50 207 ARG A O 1
ATOM 1551 N N . LEU A 1 208 ? -4.972 -2.348 -6.527 1.00 98.50 208 LEU A N 1
ATOM 1552 C CA . LEU A 1 208 ? -3.718 -1.742 -6.082 1.00 98.50 208 LEU A CA 1
ATOM 1553 C C . LEU A 1 208 ? -4.007 -0.719 -4.992 1.00 98.50 208 LEU A C 1
ATOM 1555 O O . LEU A 1 208 ? -4.803 0.190 -5.220 1.00 98.50 208 LEU A O 1
ATOM 1559 N N . VAL A 1 209 ? -3.344 -0.858 -3.848 1.00 98.69 209 VAL A N 1
ATOM 1560 C CA . VAL A 1 209 ? -3.380 0.094 -2.738 1.00 98.69 209 VAL A CA 1
ATOM 1561 C C . VAL A 1 209 ? -2.023 0.780 -2.651 1.00 98.69 209 VAL A C 1
ATOM 1563 O O . VAL A 1 209 ? -1.001 0.104 -2.553 1.00 98.69 209 VAL A O 1
ATOM 1566 N N . LEU A 1 210 ? -1.999 2.109 -2.684 1.00 97.62 210 LEU A N 1
ATOM 1567 C CA . LEU A 1 210 ? -0.786 2.908 -2.496 1.00 97.62 210 LEU A CA 1
ATOM 1568 C C . LEU A 1 210 ? -0.884 3.752 -1.217 1.00 97.62 210 LEU A C 1
ATOM 1570 O O . LEU A 1 210 ? -1.987 4.116 -0.805 1.00 97.62 210 LEU A O 1
ATOM 1574 N N . PRO A 1 211 ? 0.241 4.100 -0.578 1.00 97.69 211 PRO A N 1
ATOM 1575 C CA . PRO A 1 211 ? 0.212 5.053 0.519 1.00 97.69 211 PRO A CA 1
ATOM 1576 C C . PRO A 1 211 ? -0.071 6.476 0.023 1.00 97.69 211 PRO A C 1
ATOM 1578 O O . PRO A 1 211 ? 0.269 6.835 -1.107 1.00 97.69 211 PRO A O 1
ATOM 1581 N N . MET A 1 212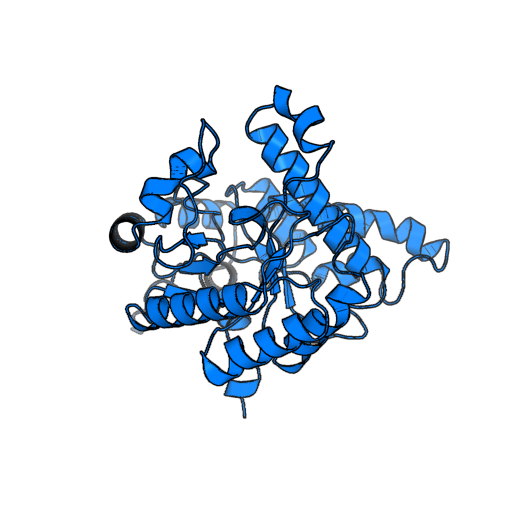 ? -0.595 7.335 0.898 1.00 97.81 212 MET A N 1
ATOM 1582 C CA . MET A 1 212 ? -0.887 8.745 0.607 1.00 97.81 212 MET A CA 1
ATOM 1583 C C . MET A 1 212 ? 0.326 9.512 0.058 1.00 97.81 212 MET A C 1
ATOM 1585 O O . MET A 1 212 ? 0.180 10.401 -0.780 1.00 97.81 212 MET A O 1
ATOM 1589 N N . ILE A 1 213 ? 1.550 9.154 0.457 1.00 96.62 213 ILE A N 1
ATOM 1590 C CA . ILE A 1 213 ? 2.761 9.798 -0.078 1.00 96.62 213 ILE A CA 1
ATOM 1591 C C . ILE A 1 213 ? 2.962 9.543 -1.584 1.00 96.62 213 ILE A C 1
ATOM 1593 O O . ILE A 1 213 ? 3.664 10.307 -2.239 1.00 96.62 213 ILE A O 1
ATOM 1597 N N . GLY A 1 214 ? 2.316 8.516 -2.144 1.00 97.06 214 GLY A N 1
ATOM 1598 C CA . GLY A 1 214 ? 2.256 8.220 -3.577 1.00 97.06 214 GLY A CA 1
ATOM 1599 C C . GLY A 1 214 ? 1.146 8.961 -4.337 1.00 97.06 214 GLY A C 1
ATOM 1600 O O . GLY A 1 214 ? 1.034 8.787 -5.551 1.00 97.06 214 GLY A O 1
ATOM 1601 N N . ALA A 1 215 ? 0.346 9.820 -3.682 1.00 97.19 215 ALA A N 1
ATOM 1602 C CA . ALA A 1 215 ? -0.782 10.544 -4.293 1.00 97.19 215 ALA A CA 1
ATOM 1603 C C . ALA A 1 215 ? -0.398 11.404 -5.513 1.00 97.19 215 ALA A C 1
ATOM 1605 O O . ALA A 1 215 ? -1.262 11.762 -6.318 1.00 97.19 215 ALA A O 1
ATOM 1606 N N . GLY A 1 216 ? 0.897 11.691 -5.700 1.00 97.81 216 GLY A N 1
ATOM 1607 C CA . GLY A 1 216 ? 1.422 12.272 -6.933 1.00 97.81 216 GLY A CA 1
ATOM 1608 C C . GLY A 1 216 ? 0.989 11.501 -8.185 1.00 97.81 216 GLY A C 1
ATOM 1609 O O . GLY A 1 216 ? 0.662 12.132 -9.186 1.00 97.81 216 GLY A O 1
ATOM 1610 N N . ALA A 1 217 ? 0.876 10.168 -8.127 1.00 98.25 217 ALA A N 1
ATOM 1611 C CA . ALA A 1 217 ? 0.370 9.371 -9.246 1.00 98.25 217 ALA A CA 1
ATOM 1612 C C . ALA A 1 217 ? -1.040 9.791 -9.664 1.00 98.25 217 ALA A C 1
ATOM 1614 O O . ALA A 1 217 ? -1.307 9.937 -10.853 1.00 98.25 217 ALA A O 1
ATOM 1615 N N . LEU A 1 218 ? -1.930 10.035 -8.697 1.00 98.25 218 LEU A N 1
ATOM 1616 C CA . LEU A 1 218 ? -3.302 10.455 -8.970 1.00 98.25 218 LEU A CA 1
ATOM 1617 C C . LEU A 1 218 ? -3.322 11.813 -9.669 1.00 98.25 218 LEU A C 1
ATOM 1619 O O . LEU A 1 218 ? -4.025 11.979 -10.664 1.00 98.25 218 LEU A O 1
ATOM 1623 N N . LEU A 1 219 ? -2.524 12.768 -9.185 1.00 97.62 219 LEU A N 1
A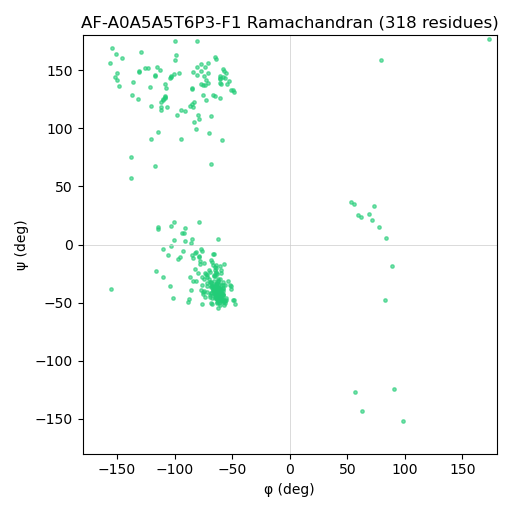TOM 1624 C CA . LEU A 1 219 ? -2.415 14.096 -9.787 1.00 97.62 219 LEU A CA 1
ATOM 1625 C C . LEU A 1 219 ? -1.882 14.014 -11.224 1.00 97.62 219 LEU A C 1
ATOM 1627 O O . LEU A 1 219 ? -2.525 14.506 -12.151 1.00 97.62 219 LEU A O 1
ATOM 1631 N N . PHE A 1 220 ? -0.730 13.368 -11.413 1.00 98.19 220 PHE A N 1
ATOM 1632 C CA . PHE A 1 220 ? -0.054 13.301 -12.708 1.00 98.19 220 PHE A CA 1
ATOM 1633 C C . PHE A 1 220 ? -0.792 12.436 -13.729 1.00 98.19 220 PHE A C 1
ATOM 1635 O O . PHE A 1 220 ? -0.751 12.761 -14.910 1.00 98.19 220 PHE A O 1
ATOM 1642 N N . ALA A 1 221 ? -1.538 11.414 -13.302 1.00 97.81 221 ALA A N 1
ATOM 1643 C CA . ALA A 1 221 ? -2.408 10.660 -14.199 1.00 97.81 221 ALA A CA 1
ATOM 1644 C C . ALA A 1 221 ? -3.485 11.560 -14.826 1.00 97.81 221 ALA A C 1
ATOM 1646 O O . ALA A 1 221 ? -3.803 11.405 -15.990 1.00 97.81 221 ALA A O 1
ATOM 1647 N N . GLY A 1 222 ? -3.994 12.573 -14.119 1.00 96.62 222 GLY A N 1
ATOM 1648 C CA . GLY A 1 222 ? -4.922 13.532 -14.735 1.00 96.62 222 GLY A CA 1
ATOM 1649 C C . GLY A 1 222 ? -4.267 14.422 -15.786 1.00 96.62 222 GLY A C 1
ATOM 1650 O O . GLY A 1 222 ? -4.890 14.764 -16.782 1.00 96.62 222 GLY A O 1
ATOM 1651 N N . LEU A 1 223 ? -3.005 14.797 -15.570 1.00 96.31 223 LEU A N 1
ATOM 1652 C CA . LEU A 1 223 ? -2.240 15.591 -16.535 1.00 96.31 223 LEU A CA 1
ATOM 1653 C C . LEU A 1 223 ? -1.847 14.769 -17.770 1.00 96.31 223 LEU A C 1
ATOM 1655 O O . LEU A 1 223 ? -1.693 15.329 -18.853 1.00 96.31 223 LEU A O 1
ATOM 1659 N N . ALA A 1 224 ? -1.705 13.454 -17.604 1.00 96.94 224 ALA A N 1
ATOM 1660 C CA . ALA A 1 224 ? -1.331 12.525 -18.660 1.00 96.94 224 ALA A CA 1
ATOM 1661 C C . ALA A 1 224 ? -2.399 12.352 -19.752 1.00 96.94 224 ALA A C 1
ATOM 1663 O O . ALA A 1 224 ? -2.058 11.879 -20.833 1.00 96.94 224 ALA A O 1
ATOM 1664 N N . ASP A 1 225 ? -3.645 12.782 -19.529 1.00 96.38 225 ASP A N 1
ATOM 1665 C CA . ASP A 1 225 ? -4.683 12.791 -20.569 1.00 96.38 225 ASP A CA 1
ATOM 1666 C C . ASP A 1 225 ? -4.246 13.597 -21.805 1.00 96.38 225 ASP A C 1
ATOM 1668 O O . ASP A 1 225 ? -4.511 13.191 -22.932 1.00 96.38 225 ASP A O 1
ATOM 1672 N N . MET A 1 226 ? -3.485 14.683 -21.614 1.00 94.62 226 MET A N 1
ATOM 1673 C CA . MET A 1 226 ? -2.939 15.470 -22.729 1.00 94.62 226 MET A CA 1
ATOM 1674 C C . MET A 1 226 ? -1.975 14.659 -23.607 1.00 94.62 226 MET A C 1
ATOM 1676 O O . MET A 1 226 ? -1.936 14.850 -24.821 1.00 94.62 226 MET A O 1
ATOM 1680 N N . ASP A 1 227 ? -1.169 13.783 -23.001 1.00 94.06 227 ASP A N 1
ATOM 1681 C CA . ASP A 1 227 ? -0.267 12.903 -23.747 1.00 94.06 227 ASP A CA 1
ATOM 1682 C C . ASP A 1 227 ? -1.043 11.735 -24.375 1.00 94.06 227 ASP A C 1
ATOM 1684 O O . ASP A 1 227 ? -0.788 11.399 -25.529 1.00 94.06 227 ASP A O 1
ATOM 1688 N N . TYR A 1 228 ? -2.025 11.176 -23.656 1.00 95.25 228 TYR A N 1
ATOM 1689 C CA . TYR A 1 228 ? -2.931 10.129 -24.147 1.00 95.25 228 TYR A CA 1
ATOM 1690 C C . TYR A 1 228 ? -3.705 10.563 -25.405 1.00 95.25 228 TYR A C 1
ATOM 1692 O O . TYR A 1 228 ? -3.861 9.779 -26.335 1.00 95.25 228 TYR A O 1
ATOM 1700 N N . GLU A 1 229 ? -4.165 11.814 -25.469 1.00 95.00 229 GLU A N 1
ATOM 1701 C CA . GLU A 1 229 ? -4.867 12.354 -26.644 1.00 95.00 229 GLU A CA 1
ATOM 1702 C C . GLU A 1 229 ? -3.936 12.625 -27.835 1.00 95.00 229 GLU A C 1
ATOM 1704 O O . GLU A 1 229 ? -4.387 12.669 -28.984 1.00 95.00 229 GLU A O 1
ATOM 1709 N N . ARG A 1 230 ? -2.642 12.847 -27.577 1.00 93.75 230 ARG A N 1
ATOM 1710 C CA . ARG A 1 230 ? -1.673 13.252 -28.602 1.00 93.75 230 ARG A CA 1
ATOM 1711 C C . ARG A 1 230 ? -1.073 12.062 -29.344 1.00 93.75 230 ARG A C 1
ATOM 1713 O O . ARG A 1 230 ? -0.814 12.177 -30.543 1.00 93.75 230 ARG A O 1
ATOM 1720 N N . ASP A 1 231 ? -0.776 10.971 -28.641 1.00 91.38 231 ASP A N 1
ATOM 1721 C CA . ASP A 1 231 ? -0.069 9.819 -29.201 1.00 91.38 231 ASP A CA 1
ATOM 1722 C C . ASP A 1 231 ? -0.373 8.496 -28.466 1.00 91.38 231 ASP A C 1
ATOM 1724 O O . ASP A 1 231 ? -0.944 8.467 -27.382 1.00 91.38 231 ASP A O 1
ATOM 1728 N N . ASP A 1 232 ? 0.055 7.369 -29.049 1.00 89.50 232 ASP A N 1
ATOM 1729 C CA . ASP A 1 232 ? -0.196 6.025 -28.507 1.00 89.50 232 ASP A CA 1
ATOM 1730 C C . ASP A 1 232 ? 0.741 5.645 -27.335 1.00 89.50 232 ASP A C 1
ATOM 1732 O O . ASP A 1 232 ? 0.958 4.454 -27.074 1.00 89.50 232 ASP A O 1
ATOM 1736 N N . SER A 1 233 ? 1.389 6.597 -26.655 1.00 90.31 233 SER A N 1
ATOM 1737 C CA . SER A 1 233 ? 2.321 6.281 -25.560 1.00 90.31 233 SER A CA 1
ATOM 1738 C C . SER A 1 233 ? 1.635 5.743 -24.306 1.00 90.31 233 SER A C 1
ATOM 1740 O O . SER A 1 233 ? 2.299 5.046 -23.533 1.00 90.31 233 SER A O 1
ATOM 1742 N N . TRP A 1 234 ? 0.341 6.014 -24.135 1.00 95.31 234 TRP A N 1
ATOM 1743 C CA . TRP A 1 234 ? -0.528 5.474 -23.091 1.00 95.31 234 TRP A CA 1
ATOM 1744 C C . TRP A 1 234 ? -1.487 4.454 -23.704 1.00 95.31 234 TRP A C 1
ATOM 1746 O O . TRP A 1 234 ? -2.027 4.666 -24.787 1.00 95.31 234 TRP A O 1
ATOM 1756 N N . LYS A 1 235 ? -1.654 3.302 -23.054 1.00 93.94 235 LYS A N 1
ATOM 1757 C CA . LYS A 1 235 ? -2.456 2.193 -23.582 1.00 93.94 235 LYS A CA 1
ATOM 1758 C C . LYS A 1 235 ? -3.750 2.050 -22.798 1.00 93.94 235 LYS A C 1
ATOM 1760 O O . LYS A 1 235 ? -3.703 2.039 -21.580 1.00 93.94 235 LYS A O 1
ATOM 1765 N N . GLY A 1 236 ? -4.853 1.807 -23.503 1.00 93.25 236 GLY A N 1
ATOM 1766 C CA . GLY A 1 236 ? -6.120 1.435 -22.878 1.00 93.25 236 GLY A CA 1
ATOM 1767 C C . GLY A 1 236 ? -6.999 2.636 -22.557 1.00 93.25 236 GLY A C 1
ATOM 1768 O O . GLY A 1 236 ? -7.371 3.372 -23.465 1.00 93.25 236 GLY A O 1
ATOM 1769 N N . THR A 1 237 ? -7.386 2.771 -21.294 1.00 95.31 237 THR A N 1
ATOM 1770 C CA . THR A 1 237 ? -8.334 3.786 -20.813 1.00 95.31 237 THR A CA 1
ATOM 1771 C C . THR A 1 237 ? -7.612 5.117 -20.544 1.00 95.31 237 THR A C 1
ATOM 1773 O O . THR A 1 237 ? -6.449 5.085 -20.133 1.00 95.31 237 THR A O 1
ATOM 1776 N N . PRO A 1 238 ? -8.265 6.291 -20.718 1.00 97.19 238 PRO A N 1
ATOM 1777 C CA . PRO A 1 238 ? -7.687 7.572 -20.320 1.00 97.19 238 PRO A CA 1
ATOM 1778 C C . PRO A 1 238 ? -7.130 7.523 -18.887 1.00 97.19 238 PRO A C 1
ATOM 1780 O O . PRO A 1 238 ? -7.827 7.054 -17.978 1.00 97.19 238 PRO A O 1
ATOM 1783 N N . PRO A 1 239 ? -5.895 7.988 -18.642 1.00 97.19 239 PRO A N 1
ATOM 1784 C CA . PRO A 1 239 ? -5.264 7.862 -17.329 1.00 97.19 239 PRO A CA 1
ATOM 1785 C C . PRO A 1 239 ? -6.062 8.512 -16.185 1.00 97.19 239 PRO A C 1
ATOM 1787 O O . PRO A 1 239 ? -6.066 7.991 -15.063 1.00 97.19 239 PRO A O 1
ATOM 1790 N N . SER A 1 240 ? -6.788 9.604 -16.453 1.00 97.38 240 SER A N 1
ATOM 1791 C CA . SER A 1 240 ? -7.664 10.261 -15.473 1.00 97.38 240 SER A CA 1
ATOM 1792 C C . SER A 1 240 ? -8.871 9.427 -15.030 1.00 97.38 240 SER A C 1
ATOM 1794 O O . SER A 1 240 ? -9.357 9.612 -13.906 1.00 97.38 240 SER A O 1
ATOM 1796 N N . GLU A 1 241 ? -9.330 8.511 -15.883 1.00 97.75 241 GLU A N 1
ATOM 1797 C CA . GLU A 1 241 ? -10.392 7.543 -15.612 1.00 97.75 241 GLU A CA 1
ATOM 1798 C C . GLU A 1 241 ? -9.799 6.279 -14.979 1.00 97.75 241 GLU A C 1
ATOM 1800 O O . GLU A 1 241 ? -10.264 5.830 -13.932 1.00 97.75 241 GLU A O 1
ATOM 1805 N N . LEU A 1 242 ? -8.705 5.748 -15.536 1.00 97.50 242 LEU A N 1
ATOM 1806 C CA . LEU A 1 242 ? -8.088 4.514 -15.049 1.00 97.50 242 LEU A CA 1
ATOM 1807 C C . LEU A 1 242 ? -7.602 4.632 -13.594 1.00 97.50 242 LEU A C 1
ATOM 1809 O O . LEU A 1 242 ? -7.767 3.691 -12.813 1.00 97.50 242 LEU A O 1
ATOM 1813 N N . ARG A 1 243 ? -7.070 5.799 -13.192 1.00 97.50 243 ARG A N 1
ATOM 1814 C CA . ARG A 1 243 ? -6.628 6.056 -11.805 1.00 97.50 243 ARG A CA 1
ATOM 1815 C C . ARG A 1 243 ? -7.747 5.913 -10.770 1.00 97.50 243 ARG A C 1
ATOM 1817 O O . ARG A 1 243 ? -7.445 5.689 -9.604 1.00 97.50 243 ARG A O 1
ATOM 1824 N N . GLN A 1 244 ? -9.020 6.025 -11.166 1.00 97.81 244 GLN A N 1
ATOM 1825 C CA . GLN A 1 244 ? -10.155 5.897 -10.245 1.00 97.81 244 GLN A CA 1
ATOM 1826 C C . GLN A 1 244 ? -10.288 4.474 -9.692 1.00 97.81 244 GLN A C 1
ATOM 1828 O O . GLN A 1 244 ? -10.933 4.284 -8.671 1.00 97.81 244 GLN A O 1
ATOM 1833 N N . ARG A 1 245 ? -9.656 3.474 -10.325 1.00 97.12 245 ARG A N 1
ATOM 1834 C CA . ARG A 1 245 ? -9.601 2.079 -9.846 1.00 97.12 245 ARG A CA 1
ATOM 1835 C C . ARG A 1 245 ? -8.577 1.845 -8.732 1.00 97.12 245 ARG A C 1
ATOM 1837 O O . ARG A 1 245 ? -8.531 0.748 -8.174 1.00 97.12 245 ARG A O 1
ATOM 1844 N N . LEU A 1 246 ? -7.712 2.820 -8.467 1.00 98.50 246 LEU A N 1
ATOM 1845 C CA . LEU A 1 246 ? -6.670 2.710 -7.455 1.00 98.50 246 LEU A CA 1
ATOM 1846 C C . LEU A 1 246 ? -7.248 2.967 -6.067 1.00 98.50 246 LEU A C 1
ATOM 1848 O O . LEU A 1 246 ? -8.119 3.817 -5.900 1.00 98.50 246 LEU A O 1
ATOM 1852 N N . TYR A 1 247 ? -6.702 2.270 -5.079 1.00 98.75 247 TYR A N 1
ATOM 1853 C CA . TYR A 1 247 ? -6.969 2.493 -3.668 1.00 98.75 247 TYR A CA 1
ATOM 1854 C C . TYR A 1 247 ? -5.829 3.294 -3.050 1.00 98.75 247 TYR A C 1
ATOM 1856 O O . TYR A 1 247 ? -4.669 3.116 -3.420 1.00 98.75 247 TYR A O 1
ATOM 1864 N N . ILE A 1 248 ? -6.134 4.146 -2.080 1.00 98.69 248 ILE A N 1
ATOM 1865 C CA . ILE A 1 248 ? -5.124 4.936 -1.379 1.00 98.69 248 ILE A CA 1
ATOM 1866 C C . ILE A 1 248 ? -5.375 4.939 0.124 1.00 98.69 248 ILE A C 1
ATOM 1868 O O . ILE A 1 248 ? -6.523 5.010 0.571 1.00 98.69 248 ILE A O 1
ATOM 1872 N N . ASP A 1 249 ? -4.306 4.833 0.906 1.00 98.12 249 ASP A N 1
ATOM 1873 C CA . ASP A 1 249 ? -4.409 4.956 2.356 1.00 98.12 249 ASP A CA 1
ATOM 1874 C C . ASP A 1 249 ? -4.477 6.420 2.826 1.00 98.12 249 ASP A C 1
ATOM 1876 O O . ASP A 1 249 ? -4.343 7.357 2.039 1.00 98.12 249 ASP A O 1
ATOM 1880 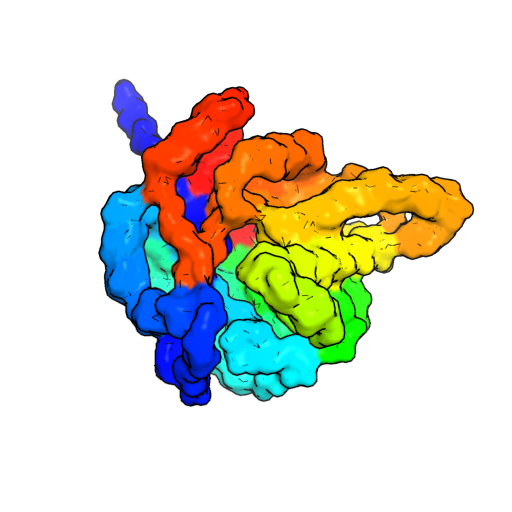N N . THR A 1 250 ? -4.677 6.634 4.126 1.00 97.75 250 THR A N 1
ATOM 1881 C CA . THR A 1 250 ? -4.724 7.973 4.737 1.00 97.75 250 THR A CA 1
ATOM 1882 C C . THR A 1 250 ? -3.434 8.395 5.443 1.00 97.75 250 THR A C 1
ATOM 1884 O O . THR A 1 250 ? -3.493 9.284 6.299 1.00 97.75 250 THR A O 1
ATOM 1887 N N . MET A 1 251 ? -2.284 7.778 5.148 1.00 95.19 251 MET A N 1
ATOM 1888 C CA . MET A 1 251 ? -1.026 8.026 5.862 1.00 95.19 251 MET A CA 1
ATOM 1889 C C . MET A 1 251 ? -0.737 9.532 5.971 1.00 95.19 251 MET A C 1
ATOM 1891 O O . MET A 1 251 ? -0.850 10.294 5.013 1.00 95.19 251 MET A O 1
ATOM 1895 N N . GLY A 1 252 ? -0.365 9.975 7.175 1.00 92.25 252 GLY A N 1
ATOM 1896 C CA . GLY A 1 252 ? -0.154 11.390 7.503 1.00 92.25 252 GLY A CA 1
ATOM 1897 C C . GLY A 1 252 ? -1.409 12.121 7.998 1.00 92.25 252 GLY A C 1
ATOM 1898 O O . GLY A 1 252 ? -1.274 13.125 8.697 1.00 92.25 252 GLY A O 1
ATOM 1899 N N . PHE A 1 253 ? -2.606 11.582 7.736 1.00 95.31 253 PHE A N 1
ATOM 1900 C CA . PHE A 1 253 ? -3.895 12.063 8.250 1.00 95.31 253 PHE A CA 1
ATOM 1901 C C . PHE A 1 253 ? -4.158 13.559 7.992 1.00 95.31 253 PHE A C 1
ATOM 1903 O O . PHE A 1 253 ? -4.740 14.252 8.830 1.00 95.31 253 PHE A O 1
ATOM 1910 N N . ASP A 1 254 ? -3.718 14.064 6.835 1.00 95.44 254 ASP A N 1
ATOM 1911 C CA . ASP A 1 254 ? -3.969 15.441 6.409 1.00 95.44 254 ASP A CA 1
ATOM 1912 C C . ASP A 1 254 ? -5.363 15.574 5.751 1.00 95.44 254 ASP A C 1
ATOM 1914 O O . ASP A 1 254 ? -5.641 14.891 4.759 1.00 95.44 254 ASP A O 1
ATOM 1918 N N . PRO A 1 255 ? -6.258 16.453 6.250 1.00 96.12 255 PRO A N 1
ATOM 1919 C CA . PRO A 1 255 ? -7.607 16.588 5.702 1.00 96.12 255 PRO A CA 1
ATOM 1920 C C . PRO A 1 255 ? -7.656 17.043 4.237 1.00 96.12 255 PRO A C 1
ATOM 1922 O O . PRO A 1 255 ? -8.601 16.694 3.529 1.00 96.12 255 PRO A O 1
ATOM 1925 N N . ALA A 1 256 ? -6.697 17.850 3.771 1.00 97.00 256 ALA A N 1
ATOM 1926 C CA . ALA A 1 256 ? -6.707 18.343 2.395 1.00 97.00 256 ALA A CA 1
ATOM 1927 C C . ALA A 1 256 ? -6.289 17.236 1.418 1.00 97.00 256 ALA A C 1
ATOM 1929 O O . ALA A 1 256 ? -6.949 17.044 0.398 1.00 97.00 256 ALA A O 1
ATOM 1930 N N . ALA A 1 257 ? -5.261 16.463 1.770 1.00 97.25 257 ALA A N 1
ATOM 1931 C CA . ALA A 1 257 ? -4.820 15.307 0.999 1.00 97.25 257 ALA A CA 1
ATOM 1932 C C . ALA A 1 257 ? -5.909 14.224 0.913 1.00 97.25 257 ALA A C 1
ATOM 1934 O O . ALA A 1 257 ? -6.190 13.710 -0.168 1.00 97.25 257 ALA A O 1
ATOM 1935 N N . ILE A 1 258 ? -6.594 13.934 2.025 1.00 98.25 258 ILE A N 1
ATOM 1936 C CA . ILE A 1 258 ? -7.694 12.958 2.028 1.00 98.25 258 ILE A CA 1
ATOM 1937 C C . ILE A 1 258 ? -8.881 13.465 1.206 1.00 98.25 258 ILE A C 1
ATOM 1939 O O . ILE A 1 258 ? -9.481 12.686 0.472 1.00 98.25 258 ILE A O 1
ATOM 1943 N N . ARG A 1 259 ? -9.212 14.762 1.263 1.00 98.06 259 ARG A N 1
ATOM 1944 C CA . ARG A 1 259 ? -10.262 15.333 0.403 1.00 98.06 259 ARG A CA 1
ATOM 1945 C C . ARG A 1 259 ? -9.926 15.181 -1.078 1.00 98.06 259 ARG A C 1
ATOM 1947 O O . ARG A 1 259 ? -10.787 14.756 -1.837 1.00 98.06 259 ARG A O 1
ATOM 1954 N N . PHE A 1 260 ? -8.683 15.465 -1.462 1.00 98.19 260 PHE A N 1
ATOM 1955 C CA . PHE A 1 260 ? -8.211 15.239 -2.827 1.00 98.19 260 PHE A CA 1
ATOM 1956 C C . PHE A 1 260 ? -8.365 13.767 -3.241 1.00 98.19 260 PHE A C 1
ATOM 1958 O O . PHE A 1 260 ? -8.919 13.484 -4.299 1.00 98.19 260 PHE A O 1
ATOM 1965 N N . ALA A 1 261 ? -7.946 12.825 -2.392 1.00 98.38 261 ALA A N 1
ATOM 1966 C CA . ALA A 1 261 ? -8.125 11.399 -2.658 1.00 98.38 261 ALA A CA 1
ATOM 1967 C C . ALA A 1 261 ? -9.607 11.026 -2.835 1.00 98.38 261 ALA A C 1
ATOM 1969 O O . ALA A 1 261 ? -9.964 10.380 -3.816 1.00 98.38 261 ALA A O 1
ATOM 1970 N N . LEU A 1 262 ? -10.481 11.486 -1.935 1.00 98.31 262 LEU A N 1
ATOM 1971 C CA . LEU A 1 262 ? -11.925 11.251 -2.007 1.00 98.31 262 LEU A CA 1
ATOM 1972 C C . LEU A 1 262 ? -12.549 11.800 -3.296 1.00 98.31 262 LEU A C 1
ATOM 1974 O O . LEU A 1 262 ? -13.420 11.147 -3.865 1.00 98.31 262 LEU A O 1
ATOM 1978 N N . GLU A 1 263 ? -12.112 12.973 -3.758 1.00 98.06 263 GLU A N 1
ATOM 1979 C CA . GLU A 1 263 ? -12.577 13.578 -5.012 1.00 98.06 263 GLU A CA 1
ATOM 1980 C C . GLU A 1 263 ? -12.108 12.801 -6.250 1.00 98.06 263 GLU A C 1
ATOM 1982 O O . GLU A 1 263 ? -12.831 12.755 -7.242 1.00 98.06 263 GLU A O 1
ATOM 1987 N N . VAL A 1 264 ? -10.921 12.186 -6.205 1.00 98.38 264 VAL A N 1
ATOM 1988 C CA . VAL A 1 264 ? -10.344 11.482 -7.361 1.00 98.38 264 VAL A CA 1
ATOM 1989 C C . VAL A 1 264 ? -10.771 10.018 -7.441 1.00 98.38 264 VAL A C 1
ATOM 1991 O O . VAL A 1 264 ? -11.168 9.579 -8.515 1.00 98.38 264 VAL A O 1
ATOM 1994 N N . VAL A 1 265 ? -10.656 9.249 -6.353 1.00 98.50 265 VAL A N 1
ATOM 1995 C CA . VAL A 1 265 ? -10.898 7.789 -6.365 1.00 98.50 265 VAL A CA 1
ATOM 1996 C C . VAL A 1 265 ? -12.216 7.380 -5.706 1.00 98.50 265 VAL A C 1
ATOM 1998 O O . VAL A 1 265 ? -12.626 6.228 -5.813 1.00 98.50 265 VAL A O 1
ATOM 2001 N N . GLY A 1 266 ? -12.904 8.313 -5.044 1.00 98.25 266 GLY A N 1
ATOM 2002 C CA . GLY A 1 266 ? -14.136 8.035 -4.311 1.00 98.25 266 GLY A CA 1
ATOM 2003 C C . GLY A 1 266 ? -13.903 7.394 -2.939 1.00 98.25 266 GLY A C 1
ATOM 2004 O O . GLY A 1 266 ? -12.876 6.779 -2.654 1.00 98.25 266 GLY A O 1
ATOM 2005 N N . SER A 1 267 ? -14.897 7.514 -2.056 1.00 98.19 267 SER A N 1
ATOM 2006 C CA . SER A 1 267 ? -14.830 6.993 -0.680 1.00 98.19 267 SER A CA 1
ATOM 2007 C C . SER A 1 267 ? -14.711 5.477 -0.584 1.00 98.19 267 SER A C 1
ATOM 2009 O O . SER A 1 267 ? -14.287 4.973 0.446 1.00 98.19 267 SER A O 1
ATOM 2011 N N . GLU A 1 268 ? -15.083 4.735 -1.622 1.00 98.00 268 GLU A N 1
ATOM 2012 C CA . GLU A 1 268 ? -14.967 3.273 -1.649 1.00 98.00 268 GLU A CA 1
ATOM 2013 C C . GLU A 1 268 ? -13.522 2.784 -1.829 1.00 98.00 268 GLU A C 1
ATOM 2015 O O . GLU A 1 268 ? -13.221 1.622 -1.548 1.00 98.00 268 GLU A O 1
ATOM 2020 N N . HIS A 1 269 ? -12.626 3.671 -2.262 1.00 98.62 269 HIS A N 1
ATOM 2021 C CA . HIS A 1 269 ? -11.230 3.362 -2.554 1.00 98.62 269 HIS A CA 1
ATOM 2022 C C . HIS A 1 269 ? -10.243 4.065 -1.607 1.00 98.62 269 HIS A C 1
ATOM 2024 O O . HIS A 1 269 ? -9.038 4.072 -1.847 1.00 98.62 269 HIS A O 1
ATOM 2030 N N . VAL A 1 270 ? -10.726 4.632 -0.499 1.00 98.75 270 VAL A N 1
ATOM 2031 C CA . VAL A 1 270 ? -9.874 5.218 0.548 1.00 98.75 270 VAL A CA 1
ATOM 2032 C C . VAL A 1 270 ? -9.899 4.328 1.787 1.00 98.75 270 VAL A C 1
ATOM 2034 O O . VAL A 1 270 ? -10.973 4.019 2.296 1.00 98.75 270 VAL A O 1
ATOM 2037 N N . VAL A 1 271 ? -8.736 3.921 2.293 1.00 98.69 271 VAL A N 1
ATOM 2038 C CA . VAL A 1 271 ? -8.612 3.082 3.502 1.00 98.69 271 VAL A CA 1
ATOM 2039 C C . VAL A 1 271 ? -7.865 3.816 4.605 1.00 98.69 271 VAL A C 1
ATOM 2041 O O . VAL A 1 271 ? -6.929 4.560 4.321 1.00 98.69 271 VAL A O 1
ATOM 2044 N N . ILE A 1 272 ? -8.229 3.608 5.873 1.00 98.44 272 ILE A N 1
ATOM 2045 C CA . ILE A 1 272 ? -7.381 4.101 6.963 1.00 98.44 272 ILE A CA 1
ATOM 2046 C C . ILE A 1 272 ? -6.042 3.358 6.936 1.00 98.44 272 ILE A C 1
ATOM 2048 O O . ILE A 1 272 ? -6.005 2.132 6.941 1.00 98.44 272 ILE A O 1
ATOM 2052 N N . GLY A 1 273 ? -4.946 4.111 6.926 1.00 97.62 273 GLY A N 1
ATOM 2053 C CA . GLY A 1 273 ? -3.582 3.593 7.015 1.00 97.62 273 GLY A CA 1
ATOM 2054 C C . GLY A 1 273 ? -2.669 4.606 7.693 1.00 97.62 273 GLY A C 1
ATOM 2055 O O . GLY A 1 273 ? -2.844 5.811 7.486 1.00 97.62 273 GLY A O 1
ATOM 2056 N N . SER A 1 274 ? -1.739 4.148 8.533 1.00 95.75 274 SER A N 1
ATOM 2057 C CA . SER A 1 274 ? -0.920 5.047 9.357 1.00 95.75 274 SER A CA 1
ATOM 2058 C C . SER A 1 274 ? 0.580 5.028 9.072 1.00 95.75 274 SER A C 1
ATOM 2060 O O . SER A 1 274 ? 1.235 6.023 9.381 1.00 95.75 274 SER A O 1
ATOM 2062 N N . ASP A 1 275 ? 1.113 3.948 8.493 1.00 95.31 275 ASP A N 1
ATOM 2063 C CA . ASP A 1 275 ? 2.549 3.620 8.437 1.00 95.31 275 ASP A CA 1
ATOM 2064 C C . ASP A 1 275 ? 3.171 3.427 9.846 1.00 95.31 275 ASP A C 1
ATOM 2066 O O . ASP A 1 275 ? 4.368 3.608 10.089 1.00 95.31 275 ASP A O 1
ATOM 2070 N N . TRP A 1 276 ? 2.346 3.086 10.843 1.00 95.25 276 TRP A N 1
ATOM 2071 C CA . TRP A 1 276 ? 2.793 2.822 12.211 1.00 95.25 276 TRP A CA 1
ATOM 2072 C C . TRP A 1 276 ? 3.529 1.477 12.295 1.00 95.25 276 TRP A C 1
ATOM 2074 O O . TRP A 1 276 ? 3.093 0.507 11.667 1.00 95.25 276 TRP A O 1
ATOM 2084 N N . PRO A 1 277 ? 4.607 1.350 13.092 1.00 93.75 277 PRO A N 1
ATOM 2085 C CA . PRO A 1 277 ? 5.184 2.327 14.026 1.00 93.75 277 PRO A CA 1
ATOM 2086 C C . PRO A 1 277 ? 6.306 3.218 13.486 1.00 93.75 277 PRO A C 1
ATOM 2088 O O . PRO A 1 277 ? 6.935 3.930 14.270 1.00 93.75 277 PRO A O 1
ATOM 2091 N N . VAL A 1 278 ? 6.561 3.217 12.175 1.00 91.56 278 VAL A N 1
ATOM 2092 C CA . VAL A 1 278 ? 7.524 4.154 11.569 1.00 91.56 278 VAL A CA 1
ATOM 2093 C C . VAL A 1 278 ? 7.009 5.591 11.698 1.00 91.56 278 VAL A C 1
ATOM 2095 O O . VAL A 1 278 ? 7.776 6.507 12.010 1.00 91.56 278 VAL A O 1
ATOM 2098 N N . MET A 1 279 ? 5.700 5.765 11.520 1.00 92.06 279 MET A N 1
ATOM 2099 C CA . MET A 1 279 ? 4.962 6.986 11.821 1.00 92.06 279 MET A CA 1
ATOM 2100 C C . MET A 1 279 ? 4.237 6.893 13.175 1.00 92.06 279 MET A C 1
ATOM 2102 O O . MET A 1 279 ? 3.982 5.795 13.678 1.00 92.06 279 MET A O 1
ATOM 2106 N N . PRO A 1 280 ? 3.887 8.034 13.803 1.00 91.19 280 PRO A N 1
ATOM 2107 C CA . PRO A 1 280 ? 3.164 8.035 15.071 1.00 91.19 280 PRO A CA 1
ATOM 2108 C C . PRO A 1 280 ? 1.796 7.350 14.979 1.00 91.19 280 PRO A C 1
ATOM 2110 O O . PRO A 1 280 ? 1.055 7.549 14.015 1.00 91.19 280 PRO A O 1
ATOM 2113 N N . ILE A 1 281 ? 1.423 6.625 16.037 1.00 93.31 281 ILE A N 1
ATOM 2114 C CA . ILE A 1 281 ? 0.084 6.043 16.164 1.00 93.31 281 ILE A CA 1
ATOM 2115 C C . ILE A 1 281 ? -0.983 7.146 16.134 1.00 93.31 281 ILE A C 1
ATOM 2117 O O . ILE A 1 281 ? -0.827 8.205 16.752 1.00 93.31 281 ILE A O 1
ATOM 2121 N N . THR A 1 282 ? -2.083 6.898 15.427 1.00 94.75 282 THR A N 1
ATOM 2122 C CA . THR A 1 282 ? -3.219 7.823 15.355 1.00 94.75 282 THR A CA 1
ATOM 2123 C C . THR A 1 282 ? -4.410 7.206 16.074 1.00 94.75 282 THR A C 1
ATOM 2125 O O . THR A 1 282 ? -4.828 6.098 15.762 1.00 94.75 282 THR A O 1
ATOM 2128 N N . THR A 1 283 ? -4.939 7.914 17.074 1.00 96.75 283 THR A N 1
ATOM 2129 C CA . THR A 1 283 ? -6.024 7.398 17.916 1.00 96.75 283 THR A CA 1
ATOM 2130 C C . THR A 1 283 ? -7.376 7.465 17.216 1.00 96.75 283 THR A C 1
ATOM 2132 O O . THR A 1 283 ? -7.614 8.350 16.389 1.00 96.75 283 THR A O 1
ATOM 2135 N N . ARG A 1 284 ? -8.302 6.598 17.635 1.00 96.69 284 ARG A N 1
ATOM 2136 C CA . ARG A 1 284 ? -9.694 6.569 17.180 1.00 96.69 284 ARG A CA 1
ATOM 2137 C C . ARG A 1 284 ? -10.349 7.941 17.237 1.00 96.69 284 ARG A C 1
ATOM 2139 O O . ARG A 1 284 ? -10.875 8.399 16.234 1.00 96.69 284 ARG A O 1
ATOM 2146 N N . ARG A 1 285 ? -10.209 8.647 18.365 1.00 96.62 285 ARG A N 1
ATOM 2147 C CA . ARG A 1 285 ? -10.738 10.011 18.525 1.00 96.62 285 ARG A CA 1
ATOM 2148 C C . ARG A 1 285 ? -10.234 10.958 17.432 1.00 96.62 285 ARG A C 1
ATOM 2150 O O . ARG A 1 285 ? -11.022 11.697 16.860 1.00 96.62 285 ARG A O 1
ATOM 2157 N N . ARG A 1 286 ? -8.930 10.937 17.129 1.00 96.25 286 ARG A N 1
ATOM 2158 C CA . ARG A 1 286 ? -8.349 11.817 16.102 1.00 96.25 286 ARG A CA 1
ATOM 2159 C C . ARG A 1 286 ? -8.858 11.465 14.702 1.00 96.25 286 ARG A C 1
ATOM 2161 O O . ARG A 1 286 ? -9.053 12.371 13.897 1.00 96.25 286 ARG A O 1
ATOM 2168 N N . ILE A 1 287 ? -9.068 10.180 14.422 1.00 97.12 287 ILE A N 1
ATOM 2169 C CA . ILE A 1 287 ? -9.664 9.721 13.161 1.00 97.12 287 ILE A CA 1
ATOM 2170 C C . ILE A 1 287 ? -11.126 10.163 13.077 1.00 97.12 287 ILE A C 1
ATOM 2172 O O . ILE A 1 287 ? -11.517 10.736 12.068 1.00 97.12 287 ILE A O 1
ATOM 2176 N N . ASP A 1 288 ? -11.914 9.993 14.137 1.00 95.56 288 ASP A N 1
ATOM 2177 C CA . ASP A 1 288 ? -13.316 10.421 14.162 1.00 95.56 288 ASP A CA 1
ATOM 2178 C C . ASP A 1 288 ? -13.449 11.944 13.952 1.00 95.56 288 ASP A C 1
ATOM 2180 O O . ASP A 1 288 ? -14.256 12.384 13.130 1.00 95.56 288 ASP A O 1
ATOM 2184 N N . ASP A 1 289 ? -12.607 12.749 14.614 1.00 95.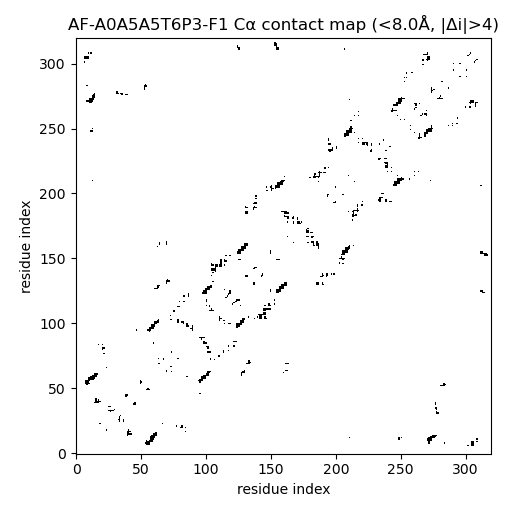38 289 ASP A N 1
ATOM 2185 C CA . ASP A 1 289 ? -12.558 14.210 14.438 1.00 95.38 289 ASP A CA 1
ATOM 2186 C C . ASP A 1 289 ? -12.214 14.600 12.986 1.00 95.38 289 ASP A C 1
ATOM 2188 O O . ASP A 1 289 ? -12.833 15.493 12.397 1.00 95.38 289 ASP A O 1
ATOM 2192 N N . LEU A 1 290 ? -11.241 13.908 12.384 1.00 96.19 290 LEU A N 1
ATOM 2193 C CA . LEU A 1 290 ? -10.833 14.098 10.991 1.00 96.19 290 LEU A CA 1
ATOM 2194 C C . LEU A 1 290 ? -11.973 13.767 10.020 1.00 96.19 290 LEU A C 1
ATOM 2196 O O . LEU A 1 290 ? -12.296 14.573 9.145 1.00 96.19 290 LEU A O 1
ATOM 2200 N N . LEU A 1 291 ? -12.607 12.604 10.180 1.00 95.19 291 LEU A N 1
ATOM 2201 C CA . LEU A 1 291 ? -13.713 12.167 9.329 1.00 95.19 291 LEU A CA 1
ATOM 2202 C C . LEU A 1 291 ? -14.937 13.086 9.469 1.00 95.19 291 LEU A C 1
ATOM 2204 O O . LEU A 1 291 ? -15.627 13.354 8.482 1.00 95.19 291 LEU A O 1
ATOM 2208 N N . ALA A 1 292 ? -15.189 13.625 10.666 1.00 93.12 292 ALA A N 1
ATOM 2209 C CA . ALA A 1 292 ? -16.217 14.639 10.884 1.00 93.12 292 ALA A CA 1
ATOM 2210 C C . ALA A 1 292 ? -15.901 15.949 10.137 1.00 93.12 292 ALA A C 1
ATOM 2212 O O . ALA A 1 292 ? -16.785 16.522 9.494 1.00 93.12 292 ALA A O 1
ATOM 2213 N N . ALA A 1 293 ? -14.642 16.400 10.149 1.00 95.12 293 ALA A N 1
ATOM 2214 C CA . ALA A 1 293 ? -14.209 17.605 9.435 1.00 95.12 293 ALA A CA 1
ATOM 2215 C C . ALA A 1 293 ? -14.300 17.474 7.901 1.00 95.12 293 ALA A C 1
ATOM 2217 O O . ALA A 1 293 ? -14.498 18.472 7.202 1.00 95.12 293 ALA A O 1
ATOM 2218 N N . LEU A 1 294 ? -14.199 16.250 7.374 1.00 95.81 294 LEU A N 1
ATOM 2219 C CA . LEU A 1 294 ? -14.375 15.941 5.951 1.00 95.81 294 LEU A CA 1
ATOM 2220 C C . LEU A 1 294 ? -15.845 15.935 5.499 1.00 95.81 294 LEU A C 1
ATOM 2222 O O . LEU A 1 294 ? -16.098 15.845 4.301 1.00 95.81 294 LEU A O 1
ATOM 2226 N N . LYS A 1 295 ? -16.806 16.088 6.426 1.00 93.06 295 LYS A N 1
ATOM 2227 C CA . LYS A 1 295 ? -18.258 16.109 6.152 1.00 93.06 295 LYS A CA 1
ATOM 2228 C C . LYS A 1 295 ? -18.758 14.862 5.411 1.00 93.06 295 LYS A C 1
ATOM 2230 O O . LYS A 1 295 ? -19.666 14.948 4.587 1.00 93.06 295 LYS A O 1
ATOM 2235 N N . LEU A 1 296 ? -18.161 13.712 5.713 1.00 94.75 296 LEU A N 1
ATOM 2236 C CA . LEU A 1 296 ? -18.577 12.419 5.179 1.00 94.75 296 LEU A CA 1
ATOM 2237 C C . LEU A 1 296 ? -19.915 11.978 5.781 1.00 94.75 296 LEU A C 1
ATOM 2239 O O . LEU A 1 296 ? -20.200 12.253 6.950 1.00 94.75 296 LEU A O 1
ATOM 2243 N N . THR A 1 297 ? -20.706 11.258 4.988 1.00 95.69 297 THR A N 1
ATOM 2244 C CA . THR A 1 297 ? -21.876 10.506 5.474 1.00 95.69 297 THR A CA 1
ATOM 2245 C C . THR A 1 297 ? -21.446 9.374 6.412 1.00 95.69 297 THR A C 1
ATOM 2247 O O . THR A 1 297 ? -20.281 8.968 6.407 1.00 95.69 297 THR A O 1
ATOM 2250 N N . GLU A 1 298 ? -22.364 8.845 7.221 1.00 94.75 298 GLU A N 1
ATOM 2251 C CA . GLU A 1 298 ? -22.045 7.733 8.131 1.00 94.75 298 GLU A CA 1
ATOM 2252 C C . GLU A 1 298 ? -21.641 6.468 7.360 1.00 94.75 298 GLU A C 1
ATOM 2254 O O . GLU A 1 298 ? -20.726 5.757 7.772 1.00 94.75 298 GLU A O 1
ATOM 2259 N N . GLU A 1 299 ? -22.239 6.241 6.190 1.00 94.94 299 GLU A N 1
ATOM 2260 C CA . GLU A 1 299 ? -21.890 5.149 5.283 1.00 94.94 299 GLU A CA 1
ATOM 2261 C C . GLU A 1 299 ? -20.450 5.292 4.776 1.00 94.94 299 GLU A C 1
ATOM 2263 O O . GLU A 1 299 ? -19.664 4.350 4.852 1.00 94.94 299 GLU A O 1
ATOM 2268 N N . GLN A 1 300 ? -20.059 6.493 4.333 1.00 96.81 300 GLN A N 1
ATOM 2269 C CA . GLN A 1 300 ? -18.687 6.759 3.893 1.00 96.81 300 GLN A CA 1
ATOM 2270 C C . GLN A 1 300 ? -17.680 6.592 5.032 1.00 96.81 300 GLN A C 1
ATOM 2272 O O . GLN A 1 300 ? -16.606 6.031 4.821 1.00 96.81 300 GLN A O 1
ATOM 2277 N N . LYS A 1 301 ? -18.015 7.041 6.247 1.00 97.06 301 LYS A N 1
ATOM 2278 C CA . LYS A 1 301 ? -17.160 6.827 7.423 1.00 97.06 301 LYS A CA 1
ATOM 2279 C C . LYS A 1 301 ? -16.969 5.340 7.700 1.00 97.06 301 LYS A C 1
ATOM 2281 O O . LYS A 1 301 ? -15.837 4.917 7.907 1.00 97.06 301 LYS A O 1
ATOM 2286 N N . ALA A 1 302 ? -18.041 4.549 7.668 1.00 96.38 302 ALA A N 1
ATOM 2287 C CA . ALA A 1 302 ? -17.966 3.104 7.872 1.00 96.38 302 ALA A CA 1
ATOM 2288 C C . ALA A 1 302 ? -17.105 2.410 6.799 1.00 96.38 302 ALA A C 1
ATOM 2290 O O . ALA A 1 302 ? -16.285 1.554 7.137 1.00 96.38 302 ALA A O 1
ATOM 2291 N N . CYS A 1 303 ? -17.224 2.827 5.531 1.00 96.31 303 CYS A N 1
ATOM 2292 C CA . CYS A 1 303 ? -16.352 2.361 4.449 1.00 96.31 303 CYS A CA 1
ATOM 2293 C C . CYS A 1 303 ? -14.873 2.631 4.753 1.00 96.31 303 CYS A C 1
ATOM 2295 O O . CYS A 1 303 ? -14.068 1.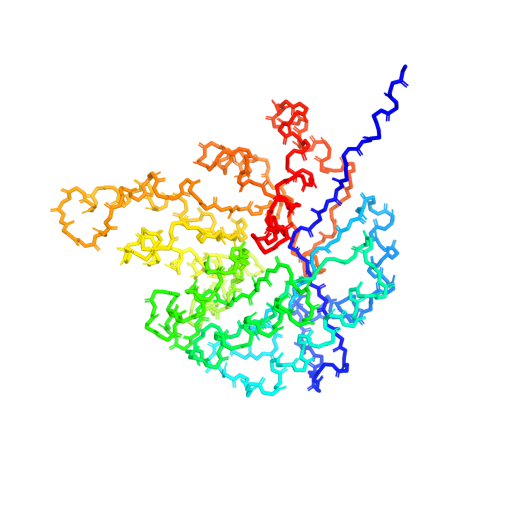703 4.705 1.00 96.31 303 CYS A O 1
ATOM 2297 N N . LEU A 1 304 ? -14.515 3.872 5.103 1.00 98.00 304 LEU A N 1
ATOM 2298 C CA . LEU A 1 304 ? -13.123 4.245 5.372 1.00 98.00 304 LEU A CA 1
ATOM 2299 C C . LEU A 1 304 ? -12.560 3.523 6.604 1.00 98.00 304 LEU A C 1
ATOM 2301 O O . LEU A 1 304 ? -11.436 3.029 6.553 1.00 98.00 304 LEU A O 1
ATOM 2305 N N . LEU A 1 305 ? -13.330 3.463 7.697 1.00 98.19 305 LEU A N 1
ATOM 2306 C CA . LEU A 1 305 ? -12.893 2.905 8.981 1.00 98.19 305 LEU A CA 1
ATOM 2307 C C . LEU A 1 305 ? -12.549 1.411 8.902 1.00 98.19 305 LEU A C 1
ATOM 2309 O O . LEU A 1 305 ? -11.585 0.981 9.533 1.00 98.19 305 LEU A O 1
ATOM 2313 N N . SER A 1 306 ? -13.322 0.622 8.152 1.00 97.44 306 SER A N 1
ATOM 2314 C CA . SER A 1 306 ? -13.093 -0.828 8.029 1.00 97.44 306 SER A CA 1
ATOM 2315 C C . SER A 1 306 ? -13.630 -1.444 6.745 1.00 97.44 306 SER A C 1
ATOM 2317 O O . SER A 1 306 ? -12.951 -2.302 6.185 1.00 97.44 306 SER A O 1
ATOM 2319 N N . GLY A 1 307 ? -14.797 -1.022 6.248 1.00 97.25 307 GLY A N 1
ATOM 2320 C CA . GLY A 1 307 ? -15.488 -1.739 5.167 1.00 97.25 307 GLY A CA 1
ATOM 2321 C C . GLY A 1 307 ? -14.660 -1.899 3.884 1.00 97.25 307 GLY A C 1
ATOM 2322 O O . GLY A 1 307 ? -14.668 -2.959 3.259 1.00 97.25 307 GLY A O 1
ATOM 2323 N N . ASN A 1 308 ? -13.884 -0.880 3.513 1.00 98.19 308 ASN A N 1
ATOM 2324 C CA . ASN A 1 308 ? -13.000 -0.939 2.349 1.00 98.19 308 ASN A CA 1
ATOM 2325 C C . ASN A 1 308 ? -11.836 -1.914 2.570 1.00 98.19 308 ASN A C 1
ATOM 2327 O O . ASN A 1 308 ? -11.518 -2.698 1.676 1.00 98.19 308 ASN A O 1
ATOM 2331 N N . THR A 1 309 ? -11.239 -1.907 3.765 1.00 98.00 309 THR A N 1
ATOM 2332 C CA . THR A 1 309 ? -10.181 -2.850 4.151 1.00 98.00 309 THR A CA 1
ATOM 2333 C C . THR A 1 309 ? -10.701 -4.286 4.165 1.00 98.00 309 THR A C 1
ATOM 2335 O O . THR A 1 309 ? -10.080 -5.167 3.579 1.00 98.00 309 THR A O 1
ATOM 2338 N N . GLU A 1 310 ? -11.865 -4.537 4.763 1.00 96.56 310 GLU A N 1
ATOM 2339 C CA . GLU A 1 310 ? -12.486 -5.867 4.797 1.00 96.56 310 GLU A CA 1
ATOM 2340 C C . GLU A 1 310 ? -12.766 -6.390 3.381 1.00 96.56 310 GLU A C 1
ATOM 2342 O O . GLU A 1 310 ? -12.456 -7.541 3.065 1.00 96.56 310 GLU A O 1
ATOM 2347 N N . ARG A 1 311 ? -13.256 -5.523 2.485 1.00 96.00 311 ARG A N 1
ATOM 2348 C CA . ARG A 1 311 ? -13.462 -5.853 1.068 1.00 96.00 311 ARG A CA 1
ATOM 2349 C C . ARG A 1 311 ? -12.155 -6.170 0.335 1.00 96.00 311 ARG A C 1
ATOM 2351 O O . ARG A 1 311 ? -12.132 -7.096 -0.473 1.00 96.00 311 ARG A O 1
ATOM 2358 N N . LEU A 1 312 ? -11.077 -5.426 0.596 1.00 97.00 312 LEU A N 1
ATOM 2359 C CA . LEU A 1 312 ? -9.762 -5.675 -0.013 1.00 97.00 312 LEU A CA 1
ATOM 2360 C C . LEU A 1 312 ? -9.156 -7.010 0.428 1.00 97.00 312 LEU A C 1
ATOM 2362 O O . LEU A 1 312 ? -8.508 -7.670 -0.380 1.00 97.00 312 LEU A O 1
ATOM 2366 N N . LEU A 1 313 ? -9.407 -7.405 1.676 1.00 94.75 313 LEU A N 1
ATOM 2367 C CA . LEU A 1 313 ? -8.886 -8.629 2.284 1.00 94.75 313 LEU A CA 1
ATOM 2368 C C . LEU A 1 313 ? -9.805 -9.846 2.101 1.00 94.75 313 LEU A C 1
ATOM 2370 O O . LEU A 1 313 ? -9.510 -10.918 2.621 1.00 94.75 313 LEU A O 1
ATOM 2374 N N . THR A 1 314 ? -10.917 -9.708 1.381 1.00 87.56 314 THR A N 1
ATOM 2375 C CA . THR A 1 314 ? -11.758 -10.849 1.004 1.00 87.56 314 THR A CA 1
ATOM 2376 C C . THR A 1 314 ? -11.288 -11.372 -0.351 1.00 87.56 314 THR A C 1
ATOM 2378 O O . THR A 1 314 ? -11.378 -10.666 -1.363 1.00 87.56 314 THR A O 1
ATOM 2381 N N . SER A 1 315 ? -10.772 -12.604 -0.377 1.00 66.50 315 SER A N 1
ATOM 2382 C CA . SER A 1 315 ? -10.368 -13.251 -1.631 1.00 66.50 315 SER A CA 1
ATOM 2383 C C . SER A 1 315 ? -11.596 -13.693 -2.432 1.00 66.50 315 SER A C 1
ATOM 2385 O O . SER A 1 315 ? -12.644 -14.013 -1.870 1.00 66.50 315 SER A O 1
ATOM 2387 N N . SER A 1 316 ? -11.477 -13.769 -3.759 1.00 58.19 316 SER A N 1
ATOM 2388 C CA . SER A 1 316 ? -12.551 -14.318 -4.603 1.00 58.19 316 SER A CA 1
ATOM 2389 C C . SER A 1 316 ? -12.757 -15.828 -4.415 1.00 58.19 316 SER A C 1
ATOM 2391 O O . SER A 1 316 ? -13.774 -16.357 -4.852 1.00 58.19 316 SER A O 1
ATOM 2393 N N . VAL A 1 317 ? -11.818 -16.522 -3.762 1.00 49.50 317 VAL A N 1
ATOM 2394 C CA . VAL A 1 317 ? -11.882 -17.970 -3.506 1.00 49.50 317 VAL A CA 1
ATOM 2395 C C . VAL A 1 317 ? -12.860 -18.304 -2.374 1.00 49.50 317 VAL A C 1
ATOM 2397 O O . VAL A 1 317 ? -13.471 -19.363 -2.403 1.00 49.50 317 VAL A O 1
ATOM 2400 N N . GLU A 1 318 ? -13.086 -17.392 -1.424 1.00 45.44 318 GLU A N 1
ATOM 2401 C CA . GLU A 1 318 ? -14.062 -17.578 -0.332 1.00 45.44 318 GLU A CA 1
ATOM 2402 C C . GLU A 1 318 ? -15.529 -17.377 -0.775 1.00 45.44 318 GLU A C 1
ATOM 2404 O O . GLU A 1 318 ? -16.445 -17.565 0.023 1.00 45.44 318 GLU A O 1
ATOM 2409 N N . GLN A 1 319 ? -15.768 -16.988 -2.034 1.00 36.19 319 GLN A N 1
ATOM 2410 C CA . GLN A 1 319 ? -17.107 -16.735 -2.591 1.00 36.19 319 GLN A CA 1
ATOM 2411 C C . GLN A 1 319 ? -17.663 -17.887 -3.457 1.00 36.19 319 GLN A C 1
ATOM 2413 O O . GLN A 1 319 ? -18.748 -17.733 -4.025 1.00 36.19 319 GLN A O 1
ATOM 2418 N N . LEU A 1 320 ? -16.955 -19.019 -3.564 1.00 31.53 320 LEU A N 1
ATOM 2419 C CA . LEU A 1 320 ? -17.367 -20.234 -4.291 1.00 31.53 320 LEU A CA 1
ATOM 2420 C C . LEU A 1 320 ? -17.596 -21.406 -3.332 1.00 31.53 320 LEU A C 1
ATOM 2422 O O . LEU A 1 320 ? -18.531 -22.192 -3.608 1.00 31.53 320 LEU A O 1
#

Foldseek 3Di:
DPPPDAFAFEAEAEEADACVLDVQPQDDDDALSNVQVVVNHDVPSVVVVCVVQRHFAYEYDDEPQSRDPLADDDDLVSQLSRLLVQLVVCVVPVRHYAYAGHFALQQAVSRLVSLCCSCVPSVHQAYEYEQHGNPDGCLDPSNLSNQVSCLVFLAAYEHFFHQDPPQLVVQCVVPPVSRLLRRLVSNLVRLLSCQQNCSCVVRVSYEYEYELSVCNNQVVLVVCLVVVVVDSSGDDDRSQVSCLRYAYECAPLDLVSVLVVCVRNNLLRYEHHHNPPSGDDHGPVNLVVSVVVNVDDSVSSSSHRPVSVVVNRDTPVVVD

InterPro domains:
  IPR006680 Amidohydrolase-related [PF04909] (10-313)
  IPR032465 2-amino-3-carboxymuconate-6-semialdehyde decarboxylase [PTHR21240] (6-315)
  IPR032466 Metal-dependent hydrolase [SSF51556] (8-313)

Sequence (320 aa):
MTSHMPPRLIDFHSHYYDEGWLPIPPPLGTSNLARAWPLLTDIEAQLAAMEVAGIDAKVVSAPVSTIVSPVEQLPPILMERINDQIATLIARYPERLLGIATIDAFQGKAAAREVERAVQQLGLRGICVDSSQGGHYLDAAEARPTLEAAAALGVSIFVHPVNPSGLTERLAPLGGLGGLLARGTENAASILTLLRSGILEKLPTLRLVLPMIGAGALLFAGLADMDYERDDSWKGTPPSELRQRLYIDTMGFDPAAIRFALEVVGSEHVVIGSDWPVMPITTRRRIDDLLAALKLTEEQKACLLSGNTERLLTSSVEQL

Mean predicted aligned error: 4.33 Å

Secondary structure (DSSP, 8-state):
----PPPP-EEEEEE---TTTS--PPPPSSSHHHHHHHHHS-HHHHHHHHHHHT--EEEEE--GGGTS-TT----HHHHHHHHHHHHHHHHHSTTTEEE-EE--GGGTHHHHHHHHHHHHTT---EEEEESEETTEETTSTTTHHHHHHHHHHT-EEEEEPP--TTHHHHHGGGHHHHHHHHHHHHHHHHHHHHHHTTHHHH-TT-EEEE-GGGTHHHHHHHHTHHHHHHSTTS-SS-HHHHGGG-EEE-TT--HHHHHHHHHHH-GGGEE----BTTSPP--HHHHHHHHHHTT--HHHHHIIIIIHHHHHT--GGGG-

Solvent-accessible surface area (backbone atoms only — not comparable to full-atom values): 16331 Å² total; per-residue (Å²): 132,82,81,76,72,77,71,56,33,37,32,60,34,26,50,51,49,58,72,83,58,49,95,68,72,79,61,77,77,85,47,54,61,33,71,20,40,74,58,28,51,29,66,65,62,44,54,55,51,28,60,77,30,52,43,53,26,34,28,40,38,54,50,58,58,81,78,43,58,49,74,61,81,78,58,69,72,57,44,53,46,41,38,55,49,48,38,56,52,24,70,76,37,64,82,39,31,41,43,33,28,45,42,62,37,68,54,19,69,60,26,18,51,49,53,52,45,36,37,75,74,54,65,28,32,26,36,28,25,52,21,44,46,70,91,38,41,60,60,36,78,38,19,42,42,26,55,52,44,33,28,74,50,33,25,26,35,37,44,41,61,36,80,42,84,70,50,33,68,72,26,44,89,59,43,73,60,18,45,48,51,29,16,11,51,45,25,12,51,18,51,44,46,31,55,30,66,35,50,57,72,77,35,73,63,47,38,44,34,34,50,38,60,25,48,57,25,62,58,51,27,48,61,41,37,64,52,47,76,73,42,85,82,43,33,83,63,58,34,57,62,54,49,35,66,38,26,34,32,37,39,83,72,49,71,67,62,49,50,53,46,39,74,62,32,33,51,76,28,33,30,38,18,44,48,23,57,59,32,76,84,78,35,42,69,60,50,52,53,48,48,58,75,68,68,57,52,73,68,46,47,38,24,26,31,26,51,30,51,55,57,43,45,44,42,59,70,83,76,115

Nearest PDB structures (foldseek):
  4icm-assembly2_G  TM=8.330E-01  e=1.396E-20  Sphingobium sp. SYK-6
  7pwy-assembly2_C  TM=8.176E-01  e=2.459E-18  Homo sapiens
  4ign-assembly2_B  TM=8.167E-01  e=6.105E-18  Homo sapiens
  3nur-assembly1_A  TM=8.129E-01  e=1.353E-17  Staphylococcus aureus
  2f6k-assembly1_A  TM=8.416E-01  e=1.350E-15  Lactiplantibacillus plantarum WCFS1

Organism: NCBI:txid2014874

pLDDT: mean 92.45, std 10.85, range [31.53, 98.75]